Protein AF-A0A0C3PYE0-F1 (afdb_monomer_lite)

Radius of gyration: 31.48 Å; chains: 1; bounding box: 92×51×96 Å

Sequence (340 aa):
MTDLLPRFLRLSALVAVELGREERHEDEKLEEAANKLAMAKRKEGRSTSSSSSVGGGRARAISGAGDIGSSALSSNSYDSDDDSPDTNKRLAARPTKLWYKLLAGLLTRAVLQGYLVKGWKGTDPVEVLLGVGVGAVPPEDLANKDDEDVTMLDEEDEKEYEPDDMPELADAWHILFGFKSKDAPAPTASKPNGVPADDYEKLMEDRISEFFTVSPNVSELANHLDDLAHKYPSQPVDRSLLKFCEAVAKWRGKPELETYKDRSFDAPASPAAAGSSGLSTSATSNLSIHQLIHPQPPPKPLIEQYFVMPSKSEREATSLGGWGAASSSKSTAVGDRRDS

Organism: NCBI:txid1051891

Foldseek 3Di:
DVVCLLVVLLVLLVQQLVVLVVVVVVVVVVVVVVVVVVVVVVVVVPPPPPDDDDDDDDDDDDDDDDDDDPPDDDPPPPVVPCVPVVVSLLSTFEFDLLQLVLLQLVLLVVLLCCCQPVVDDDLVSLCVSLCQLLPSDQCVVVVPPPDPDDDPDDPPPDPPDDDPPRDHSNSSSCSHRVVVPPPPPPPPDPDPPCDSSVVSNVVSVVVSCLLVDDDPVDPDNNVSSVVSCVVSPCVVSVVSVVLLVVLVDVVVPDDVVVVVVVPPDPPPDDDDDDDDDDDDPPPPPPDDPVCVVPVDPDPDRSNCNGTHGDDPVSSVVVVVVPPPPPPPPVPPDDDDDDDD

Secondary structure (DSSP, 8-state):
-TTHHHHHHHHHHHHHHHHHHHHHHHHHHHHHHHHHHHHHHHHHTTS-------------------------S-----------HHHHHHHPPEEPHHHHHHHHHHHHHHHHHHHHTT---SSHHHHHHHTTTTTSS-THHHHTSSSSSS--S-TTS------TTPPPHHHHHHHHHGGG-TTS----S---S--HHHHHHHHHHHHHHHHH---TT--SHHHHHHHHHHHS-HHHHHHHHHHHHHHHHHHT-S-HHHHTGGG-------------------------HHHHHS-PPPPPPGGGGTEEPPPHHHHHHHHHHHHH----------------

Structure (mmCIF, N/CA/C/O backbone):
data_AF-A0A0C3PYE0-F1
#
_entry.id   AF-A0A0C3PYE0-F1
#
loop_
_atom_site.group_PDB
_atom_site.id
_atom_site.type_symbol
_atom_site.label_atom_id
_atom_site.label_alt_id
_atom_site.label_comp_id
_atom_site.label_asym_id
_atom_site.label_entity_id
_atom_site.label_seq_id
_atom_site.pdbx_PDB_ins_code
_atom_site.Cartn_x
_atom_site.Cartn_y
_atom_site.Cartn_z
_atom_site.occupancy
_atom_site.B_iso_or_equiv
_atom_site.auth_seq_id
_atom_site.auth_comp_id
_atom_site.auth_asym_id
_atom_site.auth_atom_id
_atom_site.pdbx_PDB_model_num
ATOM 1 N N . MET A 1 1 ? -13.129 -6.594 5.018 1.00 82.25 1 MET A N 1
ATOM 2 C CA . MET A 1 1 ? -11.833 -5.890 4.892 1.00 82.25 1 MET A CA 1
ATOM 3 C C . MET A 1 1 ? -10.677 -6.704 5.440 1.00 82.25 1 MET A C 1
ATOM 5 O O . MET A 1 1 ? -9.647 -6.723 4.787 1.00 82.25 1 MET A O 1
ATOM 9 N N . THR A 1 2 ? -10.823 -7.380 6.583 1.00 84.00 2 THR A N 1
ATOM 10 C CA . THR A 1 2 ? -9.750 -8.210 7.172 1.00 84.00 2 THR A CA 1
ATOM 11 C C . THR A 1 2 ? -9.216 -9.255 6.197 1.00 84.00 2 THR A C 1
ATOM 13 O O . THR A 1 2 ? -8.014 -9.358 6.013 1.00 84.00 2 THR A O 1
ATOM 16 N N . ASP A 1 3 ? -10.117 -9.913 5.473 1.00 87.31 3 ASP A N 1
ATOM 17 C CA . ASP A 1 3 ? -9.784 -11.047 4.599 1.00 87.31 3 ASP A CA 1
ATOM 18 C C . ASP A 1 3 ? -9.163 -10.569 3.266 1.00 87.31 3 ASP A C 1
ATOM 20 O O . ASP A 1 3 ? -8.497 -11.308 2.550 1.00 87.31 3 ASP A O 1
ATOM 24 N N . LEU A 1 4 ? -9.325 -9.277 2.955 1.00 92.19 4 LEU A N 1
ATOM 25 C CA . LEU A 1 4 ? -8.754 -8.625 1.776 1.00 92.19 4 LEU A CA 1
ATOM 26 C C . LEU A 1 4 ? -7.308 -8.162 2.007 1.00 92.19 4 LEU A C 1
ATOM 28 O O . LEU A 1 4 ? -6.555 -8.022 1.046 1.00 92.19 4 LEU A O 1
ATOM 32 N N . LEU A 1 5 ? -6.920 -7.887 3.257 1.00 94.69 5 LEU A N 1
ATOM 33 C CA . LEU A 1 5 ? -5.618 -7.296 3.575 1.00 94.69 5 LEU A CA 1
ATOM 34 C C . LEU A 1 5 ? -4.436 -8.172 3.132 1.00 94.69 5 LEU A C 1
ATOM 36 O O . LEU A 1 5 ? -3.565 -7.634 2.442 1.00 94.69 5 LEU A O 1
ATOM 40 N N . PRO A 1 6 ? -4.403 -9.490 3.429 1.00 92.75 6 PRO A N 1
ATOM 41 C CA . PRO A 1 6 ? -3.324 -10.351 2.953 1.00 92.75 6 PRO A CA 1
ATOM 42 C C . PRO A 1 6 ? -3.204 -10.327 1.427 1.00 92.75 6 PRO A C 1
ATOM 44 O O . PRO A 1 6 ? -2.117 -10.132 0.890 1.00 92.75 6 PRO A O 1
ATOM 47 N N . ARG A 1 7 ? -4.335 -10.413 0.713 1.00 92.94 7 ARG A N 1
ATOM 48 C CA . ARG A 1 7 ? -4.365 -10.386 -0.759 1.00 92.94 7 ARG A CA 1
ATOM 49 C C . ARG A 1 7 ? -3.888 -9.054 -1.322 1.00 92.94 7 ARG A C 1
ATOM 51 O O . ARG A 1 7 ? -3.141 -9.032 -2.294 1.00 92.94 7 ARG A O 1
ATOM 58 N N . PHE A 1 8 ? -4.288 -7.941 -0.708 1.00 96.31 8 PHE A N 1
ATOM 59 C CA . PHE A 1 8 ? -3.835 -6.609 -1.102 1.00 96.31 8 PHE A CA 1
ATOM 60 C C . PHE A 1 8 ? -2.313 -6.464 -0.967 1.00 96.31 8 PHE A C 1
ATOM 62 O O . PHE A 1 8 ? -1.675 -5.913 -1.868 1.00 96.31 8 PHE A O 1
ATOM 69 N N . LEU A 1 9 ? -1.729 -6.968 0.125 1.00 96.12 9 LEU A N 1
ATOM 70 C CA . LEU A 1 9 ? -0.281 -6.945 0.343 1.00 96.12 9 LEU A CA 1
ATOM 71 C C . LEU A 1 9 ? 0.451 -7.846 -0.656 1.00 96.12 9 LEU A C 1
ATOM 73 O O . LEU A 1 9 ? 1.356 -7.366 -1.334 1.00 96.12 9 LEU A O 1
ATOM 77 N N . ARG A 1 10 ? 0.017 -9.103 -0.820 1.00 94.69 10 ARG A N 1
ATOM 78 C CA . ARG A 1 10 ? 0.614 -10.050 -1.781 1.00 94.69 10 ARG A CA 1
ATOM 79 C C . ARG A 1 10 ? 0.556 -9.511 -3.214 1.00 94.69 10 ARG A C 1
ATOM 81 O O . ARG A 1 10 ? 1.576 -9.472 -3.897 1.00 94.69 10 ARG A O 1
ATOM 88 N N . LEU A 1 11 ? -0.594 -8.978 -3.639 1.00 95.75 11 LEU A N 1
ATOM 89 C CA . LEU A 1 11 ? -0.746 -8.335 -4.949 1.00 95.75 11 LEU A CA 1
ATOM 90 C C . LEU A 1 11 ? 0.161 -7.107 -5.100 1.00 95.75 11 LEU A C 1
ATOM 92 O O . LEU A 1 11 ? 0.788 -6.931 -6.139 1.00 95.75 11 LEU A O 1
ATOM 96 N N . SER A 1 12 ? 0.233 -6.248 -4.081 1.00 96.94 12 SER A N 1
ATOM 97 C CA . SER A 1 12 ? 1.086 -5.054 -4.120 1.00 96.94 12 SER A CA 1
ATOM 98 C C . SER A 1 12 ? 2.567 -5.414 -4.227 1.00 96.94 12 SER A C 1
ATOM 100 O O . SER A 1 12 ? 3.297 -4.754 -4.960 1.00 96.94 12 SER A O 1
ATOM 102 N N . ALA A 1 13 ? 3.004 -6.460 -3.524 1.00 95.69 13 ALA A N 1
ATOM 103 C CA . ALA A 1 13 ? 4.372 -6.954 -3.593 1.00 95.69 13 ALA A CA 1
ATOM 104 C C . ALA A 1 13 ? 4.694 -7.552 -4.966 1.00 95.69 13 ALA A C 1
ATOM 106 O O . ALA A 1 13 ? 5.730 -7.227 -5.537 1.00 95.69 13 ALA A O 1
ATOM 107 N N . LEU A 1 14 ? 3.781 -8.346 -5.532 1.00 94.56 14 LEU A N 1
ATOM 108 C CA . LEU A 1 14 ? 3.928 -8.867 -6.889 1.00 94.56 14 LEU A CA 1
ATOM 109 C C . LEU A 1 14 ? 4.070 -7.729 -7.909 1.00 94.56 14 LEU A C 1
ATOM 111 O O . LEU A 1 14 ? 4.978 -7.740 -8.731 1.00 94.56 14 LEU A O 1
ATOM 115 N N . VAL A 1 15 ? 3.211 -6.708 -7.826 1.00 95.31 15 VAL A N 1
ATOM 116 C CA . VAL A 1 15 ? 3.308 -5.516 -8.684 1.00 95.31 15 VAL A CA 1
ATOM 117 C C . VAL A 1 15 ? 4.658 -4.820 -8.508 1.00 95.31 15 VAL A C 1
ATOM 119 O O . VAL A 1 15 ? 5.273 -4.444 -9.498 1.00 95.31 15 VAL A O 1
ATOM 122 N N . ALA A 1 16 ? 5.138 -4.666 -7.274 1.00 95.19 16 ALA A N 1
ATOM 123 C CA . ALA A 1 16 ? 6.433 -4.054 -7.003 1.00 95.19 16 ALA A CA 1
ATOM 124 C C . ALA A 1 16 ? 7.598 -4.825 -7.646 1.00 95.19 16 ALA A C 1
ATOM 126 O O . ALA A 1 16 ? 8.467 -4.207 -8.262 1.00 95.19 16 ALA A O 1
ATOM 127 N N . VAL A 1 17 ? 7.614 -6.156 -7.529 1.00 93.25 17 VAL A N 1
ATOM 128 C CA . VAL A 1 17 ? 8.649 -7.015 -8.129 1.00 93.25 17 VAL A CA 1
ATOM 129 C C . VAL A 1 17 ? 8.621 -6.914 -9.650 1.00 93.25 17 VAL A C 1
ATOM 131 O O . VAL A 1 17 ? 9.645 -6.623 -10.262 1.00 93.25 17 VAL A O 1
ATOM 134 N N . GLU A 1 18 ? 7.450 -7.082 -10.257 1.00 92.81 18 GLU A N 1
ATOM 135 C CA . GLU A 1 18 ? 7.285 -7.045 -11.712 1.00 92.81 18 GLU A CA 1
ATOM 136 C C . GLU A 1 18 ? 7.662 -5.689 -12.318 1.00 92.81 18 GLU A C 1
ATOM 138 O O . GLU A 1 18 ? 8.353 -5.629 -13.331 1.00 92.81 18 GLU A O 1
ATOM 143 N N . LEU A 1 19 ? 7.285 -4.592 -11.658 1.00 92.44 19 LEU A N 1
ATOM 144 C CA . LEU A 1 19 ? 7.717 -3.248 -12.039 1.00 92.44 19 LEU A CA 1
ATOM 145 C C . LEU A 1 19 ? 9.252 -3.128 -12.034 1.00 92.44 19 LEU A C 1
ATOM 147 O O . LEU A 1 19 ? 9.841 -2.584 -12.968 1.00 92.44 19 LEU A O 1
ATOM 151 N N . GLY A 1 20 ? 9.909 -3.693 -11.019 1.00 90.75 20 GLY A N 1
ATOM 152 C CA . GLY A 1 20 ? 11.369 -3.758 -10.954 1.00 90.75 20 GLY A CA 1
ATOM 153 C C . GLY A 1 20 ? 12.002 -4.567 -12.094 1.00 90.75 20 GLY A C 1
ATOM 154 O O . GLY A 1 20 ? 13.051 -4.184 -12.620 1.00 90.75 20 GLY A O 1
ATOM 155 N N . ARG A 1 21 ? 11.363 -5.671 -12.509 1.00 89.75 21 ARG A N 1
ATOM 156 C CA . ARG A 1 21 ? 11.811 -6.499 -13.645 1.00 89.75 21 ARG A CA 1
ATOM 157 C C . ARG A 1 21 ? 11.646 -5.774 -14.981 1.00 89.75 21 ARG A C 1
ATOM 159 O O . ARG A 1 21 ? 12.561 -5.814 -15.802 1.00 89.75 21 ARG A O 1
ATOM 166 N N . GLU A 1 22 ? 10.517 -5.093 -15.189 1.00 87.94 22 GLU A N 1
ATOM 167 C CA . GLU A 1 22 ? 10.223 -4.337 -16.416 1.00 87.94 22 GLU A CA 1
ATOM 168 C C . GLU A 1 22 ? 11.296 -3.270 -16.678 1.00 87.94 22 GLU A C 1
ATOM 170 O O . GLU A 1 22 ? 11.860 -3.209 -17.772 1.00 87.94 22 GLU A O 1
ATOM 175 N N . GLU A 1 23 ? 11.674 -2.507 -15.649 1.00 86.25 23 GLU A N 1
ATOM 176 C CA . GLU A 1 23 ? 12.708 -1.474 -15.770 1.00 86.25 23 GLU A CA 1
ATOM 177 C C . GLU A 1 23 ? 14.087 -2.060 -16.127 1.00 86.25 23 GLU A C 1
ATOM 179 O O . GLU A 1 23 ? 14.834 -1.487 -16.924 1.00 86.25 23 GLU A O 1
ATOM 184 N N . ARG A 1 24 ? 14.431 -3.236 -15.583 1.00 84.44 24 ARG A N 1
ATOM 185 C CA . ARG A 1 24 ? 15.694 -3.914 -15.904 1.00 84.44 24 ARG A CA 1
ATOM 186 C C . ARG A 1 24 ? 15.762 -4.298 -17.383 1.00 84.44 24 ARG A C 1
ATOM 188 O O . ARG A 1 24 ? 16.791 -4.076 -18.021 1.00 84.44 24 ARG A O 1
ATOM 195 N N . HIS A 1 25 ? 14.677 -4.835 -17.935 1.00 84.75 25 HIS A N 1
ATOM 196 C CA . HIS A 1 25 ? 14.626 -5.192 -19.351 1.00 84.75 25 HIS A CA 1
ATOM 197 C C . HIS A 1 25 ? 14.750 -3.969 -20.270 1.00 84.75 25 HIS A C 1
ATOM 199 O O . HIS A 1 25 ? 15.373 -4.055 -21.333 1.00 84.75 25 HIS A O 1
ATOM 205 N N . GLU A 1 26 ? 14.199 -2.817 -19.872 1.00 82.75 26 GLU A N 1
ATOM 206 C CA . GLU A 1 26 ? 14.388 -1.568 -20.614 1.00 82.75 26 GLU A CA 1
ATOM 207 C C . GLU A 1 26 ? 15.852 -1.111 -20.606 1.00 82.75 26 GLU A C 1
ATOM 209 O O . GLU A 1 26 ? 16.392 -0.762 -21.662 1.00 82.75 26 GLU A O 1
ATOM 214 N N . ASP A 1 27 ? 16.522 -1.175 -19.455 1.00 83.06 27 ASP A N 1
ATOM 215 C CA . ASP A 1 27 ? 17.935 -0.810 -19.332 1.00 83.06 27 ASP A CA 1
ATOM 216 C C . ASP A 1 27 ? 18.859 -1.730 -20.136 1.00 83.06 27 ASP A C 1
ATOM 218 O O . ASP A 1 27 ? 19.735 -1.240 -20.854 1.00 83.06 27 ASP A O 1
ATOM 222 N N . GLU A 1 28 ? 18.643 -3.046 -20.082 1.00 87.50 28 GLU A N 1
ATOM 223 C CA . GLU A 1 28 ? 19.413 -4.027 -20.859 1.00 87.50 28 GLU A CA 1
ATOM 224 C C . GLU A 1 28 ? 19.264 -3.780 -22.365 1.00 87.50 28 GLU A C 1
ATOM 226 O O . GLU A 1 28 ? 20.243 -3.801 -23.115 1.00 87.50 28 GLU A O 1
ATOM 231 N N . LYS A 1 29 ? 18.051 -3.450 -22.819 1.00 87.94 29 LYS A N 1
ATOM 232 C CA . LYS A 1 29 ? 17.782 -3.102 -24.219 1.00 87.94 29 LYS A CA 1
ATOM 233 C C . LYS A 1 29 ? 18.471 -1.801 -24.635 1.00 87.94 29 LYS A C 1
ATOM 235 O O . LYS A 1 29 ? 18.978 -1.704 -25.758 1.00 87.94 29 LYS A O 1
ATOM 240 N N . LEU A 1 30 ? 18.492 -0.792 -23.761 1.00 88.94 30 LEU A N 1
ATOM 241 C CA . LEU A 1 30 ? 19.199 0.469 -24.007 1.00 88.94 30 LEU A CA 1
ATOM 242 C C . LEU A 1 30 ? 20.716 0.261 -24.062 1.00 88.94 30 LEU A C 1
ATOM 244 O O . LEU A 1 30 ? 21.378 0.818 -24.942 1.00 88.94 30 LEU A O 1
ATOM 248 N N . GLU A 1 31 ? 21.264 -0.565 -23.173 1.00 91.00 31 GLU A N 1
ATOM 249 C CA . GLU A 1 31 ? 22.680 -0.922 -23.167 1.00 91.00 31 GLU A CA 1
ATOM 250 C C . GLU A 1 31 ? 23.063 -1.727 -24.415 1.00 91.00 31 GLU A C 1
ATOM 252 O O . GLU A 1 31 ? 24.050 -1.407 -25.084 1.00 91.00 31 GLU A O 1
ATOM 257 N N . GLU A 1 32 ? 22.251 -2.710 -24.809 1.00 94.00 32 GLU A N 1
ATOM 258 C CA . GLU A 1 32 ? 22.454 -3.471 -26.040 1.00 94.00 32 GLU A CA 1
ATOM 259 C C . GLU A 1 32 ? 22.436 -2.548 -27.273 1.00 94.00 32 GLU A C 1
ATOM 261 O O . GLU A 1 32 ? 23.295 -2.652 -28.156 1.00 94.00 32 GLU A O 1
ATOM 266 N N . ALA A 1 33 ? 21.501 -1.593 -27.329 1.00 94.12 33 ALA A N 1
ATOM 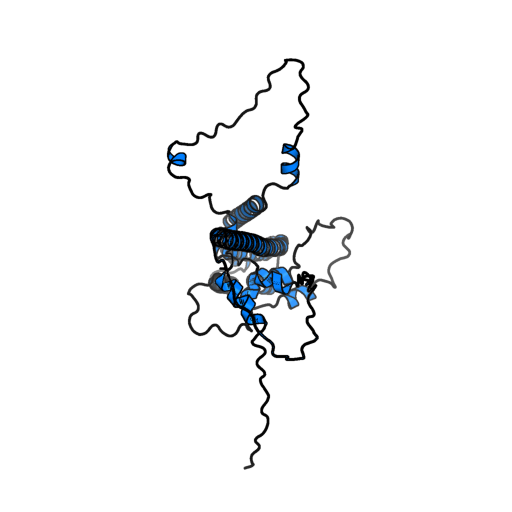267 C CA . ALA A 1 33 ? 21.430 -0.602 -28.398 1.00 94.12 33 ALA A CA 1
ATOM 268 C C . ALA A 1 33 ? 22.664 0.321 -28.421 1.00 94.12 33 ALA A C 1
ATOM 270 O O . ALA A 1 33 ? 23.221 0.585 -29.494 1.00 94.12 33 ALA A O 1
ATOM 271 N N . ALA A 1 34 ? 23.133 0.773 -27.255 1.00 94.38 34 ALA A N 1
ATOM 272 C CA . ALA A 1 34 ? 24.341 1.585 -27.128 1.00 94.38 34 ALA A CA 1
ATOM 273 C C . ALA A 1 34 ? 25.597 0.814 -27.572 1.00 94.38 34 ALA A C 1
ATOM 275 O O . ALA A 1 34 ? 26.412 1.341 -28.337 1.00 94.38 34 ALA A O 1
ATOM 276 N N . ASN A 1 35 ? 25.717 -0.457 -27.179 1.00 94.06 35 ASN A N 1
ATOM 277 C CA . ASN A 1 35 ? 26.805 -1.348 -27.580 1.00 94.06 35 ASN A CA 1
ATOM 278 C C . ASN A 1 35 ? 26.793 -1.614 -29.094 1.00 94.06 35 ASN A C 1
ATOM 280 O O . ASN A 1 35 ? 27.837 -1.519 -29.749 1.00 94.06 35 ASN A O 1
ATOM 284 N N . LYS A 1 36 ? 25.615 -1.852 -29.688 1.00 95.44 36 LYS A N 1
ATOM 285 C CA . LYS A 1 36 ? 25.450 -1.973 -31.149 1.00 95.44 36 LYS A CA 1
ATOM 286 C C . LYS A 1 36 ? 25.892 -0.700 -31.876 1.00 95.44 36 LYS A C 1
ATOM 288 O O . LYS A 1 36 ? 26.628 -0.784 -32.862 1.00 95.44 36 LYS A O 1
ATOM 293 N N . LEU A 1 37 ? 25.518 0.478 -31.371 1.00 95.81 37 LEU A N 1
ATOM 294 C CA . LEU A 1 37 ? 25.922 1.763 -31.948 1.00 95.81 37 LEU A CA 1
ATOM 295 C C . LEU A 1 37 ? 27.439 1.999 -31.840 1.00 95.81 37 LEU A C 1
ATOM 297 O O . LEU A 1 37 ? 28.066 2.469 -32.794 1.00 95.81 37 LEU A O 1
ATOM 301 N N . ALA A 1 38 ? 28.052 1.644 -30.708 1.00 95.00 38 ALA A N 1
ATOM 302 C CA . ALA A 1 38 ? 29.497 1.744 -30.510 1.00 95.00 38 ALA A CA 1
ATOM 303 C C . ALA A 1 38 ? 30.277 0.817 -31.462 1.00 95.00 38 ALA A C 1
ATOM 305 O O . ALA A 1 38 ? 31.290 1.226 -32.041 1.00 95.00 38 ALA A O 1
ATOM 306 N N . MET A 1 39 ? 29.782 -0.404 -31.685 1.00 94.94 39 MET A N 1
ATOM 307 C CA . MET A 1 39 ? 30.360 -1.347 -32.648 1.00 94.94 39 MET A CA 1
ATOM 308 C C . MET A 1 39 ? 30.218 -0.863 -34.097 1.00 94.94 39 MET A C 1
ATOM 310 O O . MET A 1 39 ? 31.173 -0.971 -34.871 1.00 94.94 39 MET A O 1
ATOM 314 N N . ALA A 1 40 ? 29.076 -0.270 -34.461 1.00 94.31 40 ALA A N 1
ATOM 315 C CA . ALA A 1 40 ? 28.867 0.303 -35.791 1.00 94.31 40 ALA A CA 1
ATOM 316 C C . ALA A 1 40 ? 29.875 1.429 -36.091 1.00 94.31 40 ALA A C 1
ATOM 318 O O . ALA A 1 40 ? 30.544 1.394 -37.126 1.00 94.31 40 ALA A O 1
ATOM 319 N N . LYS A 1 41 ? 30.088 2.354 -35.141 1.00 92.81 41 LYS A N 1
ATOM 320 C CA . LYS A 1 41 ? 31.075 3.443 -35.281 1.00 92.81 41 LYS A CA 1
ATOM 321 C C . LYS A 1 41 ? 32.511 2.937 -35.458 1.00 92.81 41 LYS A C 1
ATOM 323 O O . LYS A 1 41 ? 33.283 3.524 -36.215 1.00 92.81 41 LYS A O 1
ATOM 328 N N . ARG A 1 42 ? 32.888 1.830 -34.805 1.00 91.25 42 ARG A N 1
ATOM 329 C CA . ARG A 1 42 ? 34.223 1.217 -34.977 1.00 91.25 42 ARG A CA 1
ATOM 330 C C . ARG A 1 42 ? 34.426 0.605 -36.365 1.00 91.25 42 ARG A C 1
ATOM 332 O O . ARG A 1 42 ? 35.551 0.606 -36.862 1.00 91.25 42 ARG A O 1
ATOM 339 N N . LYS A 1 43 ? 33.366 0.086 -36.992 1.00 87.31 43 LYS A N 1
ATOM 340 C CA . LYS A 1 43 ? 33.437 -0.526 -38.329 1.00 87.31 43 LYS A CA 1
ATOM 341 C C . LYS A 1 43 ? 33.595 0.522 -39.437 1.00 87.31 43 LYS A C 1
ATOM 343 O O . LYS A 1 43 ? 34.279 0.266 -40.425 1.00 87.31 43 LYS A O 1
ATOM 348 N N . GLU A 1 44 ? 33.028 1.710 -39.249 1.00 80.44 44 GLU A N 1
ATOM 349 C CA . GLU A 1 44 ? 33.085 2.802 -40.228 1.00 80.44 44 GLU A CA 1
ATOM 350 C C . GLU A 1 44 ? 34.476 3.466 -40.296 1.00 80.44 44 GLU A C 1
ATOM 352 O O . GLU A 1 44 ? 34.963 3.786 -41.377 1.00 80.44 44 GLU A O 1
ATOM 357 N N . GLY A 1 45 ? 35.197 3.544 -39.170 1.00 71.94 45 GLY A N 1
ATOM 358 C CA . GLY A 1 45 ? 36.543 4.136 -39.102 1.00 71.94 45 GLY A CA 1
ATOM 359 C C . GLY A 1 45 ? 37.700 3.294 -39.669 1.00 71.94 45 GLY A C 1
ATOM 360 O O . GLY A 1 45 ? 38.840 3.751 -39.641 1.00 71.94 45 GLY A O 1
ATOM 361 N N . ARG A 1 46 ? 37.459 2.069 -40.164 1.00 65.94 46 ARG A N 1
ATOM 362 C CA . ARG A 1 46 ? 38.523 1.130 -40.596 1.00 65.94 46 ARG A CA 1
ATOM 363 C C . ARG A 1 46 ? 38.563 0.857 -42.109 1.00 65.94 46 ARG A C 1
ATOM 365 O O . ARG A 1 46 ? 39.302 -0.020 -42.546 1.00 65.94 46 ARG A O 1
ATOM 372 N N . SER A 1 47 ? 37.820 1.618 -42.916 1.00 63.12 47 SER A N 1
ATOM 373 C CA . SER A 1 47 ? 37.620 1.310 -44.346 1.00 63.12 47 SER A CA 1
ATOM 374 C C . SER A 1 47 ? 38.370 2.203 -45.353 1.00 63.12 47 SER A C 1
ATOM 376 O O . SER A 1 47 ? 38.107 2.091 -46.545 1.00 63.12 47 SER A O 1
ATOM 378 N N . THR A 1 48 ? 39.323 3.060 -44.952 1.00 59.47 48 THR A N 1
ATOM 379 C CA . THR A 1 48 ? 39.990 3.994 -45.899 1.00 59.47 48 THR A CA 1
ATOM 380 C C . THR A 1 48 ? 41.512 4.130 -45.745 1.00 59.47 48 THR A C 1
ATOM 382 O O . THR A 1 48 ? 42.050 5.233 -45.805 1.00 59.47 48 THR A O 1
ATOM 385 N N . SER A 1 49 ? 42.243 3.022 -45.599 1.00 63.16 49 SER A N 1
ATOM 386 C CA . SER A 1 49 ? 43.707 3.017 -45.786 1.00 63.16 49 SER A CA 1
ATOM 387 C C . SER A 1 49 ? 44.193 1.826 -46.616 1.00 63.16 49 SER A C 1
ATOM 389 O O . SER A 1 49 ? 45.093 1.084 -46.237 1.00 63.16 49 SER A O 1
ATOM 391 N N . SER A 1 50 ? 43.619 1.668 -47.809 1.00 63.44 50 SER A N 1
ATOM 392 C CA . SER A 1 50 ? 44.243 0.919 -48.901 1.00 63.44 50 SER A CA 1
ATOM 393 C C . SER A 1 50 ? 44.762 1.889 -49.966 1.00 63.44 50 SER A C 1
ATOM 395 O O . SER A 1 50 ? 44.120 2.093 -50.994 1.00 63.44 50 SER A O 1
ATOM 397 N N . SER A 1 51 ? 45.939 2.478 -49.736 1.00 57.62 51 SER A N 1
ATOM 398 C CA . SER A 1 51 ? 46.787 2.976 -50.826 1.00 57.62 51 SER A CA 1
ATOM 399 C C . SER A 1 51 ? 48.270 3.003 -50.431 1.00 57.62 51 SER A C 1
ATOM 401 O O . SER A 1 51 ? 48.697 3.809 -49.609 1.00 57.62 51 SER A O 1
ATOM 403 N N . SER A 1 52 ? 49.014 2.107 -51.087 1.00 56.78 52 SER A N 1
ATOM 404 C CA . SER A 1 52 ? 50.443 2.144 -51.440 1.00 56.78 52 SER A CA 1
ATOM 405 C C . SER A 1 52 ? 51.509 2.218 -50.339 1.00 56.78 52 SER A C 1
ATOM 407 O O . SER A 1 52 ? 51.872 3.291 -49.868 1.00 56.78 52 SER A O 1
ATOM 409 N N . SER A 1 53 ? 52.169 1.083 -50.100 1.00 49.97 53 SER A N 1
ATOM 410 C CA . SER A 1 53 ? 53.594 1.063 -49.760 1.00 49.97 53 SER A CA 1
ATOM 411 C C . SER A 1 53 ? 54.255 -0.130 -50.447 1.00 49.97 53 SER A C 1
ATOM 413 O O . SER A 1 53 ? 54.084 -1.289 -50.070 1.00 49.97 53 SER A O 1
ATOM 415 N N . VAL A 1 54 ? 54.938 0.190 -51.542 1.00 57.12 54 VAL A N 1
ATOM 416 C CA . VAL A 1 54 ? 55.838 -0.683 -52.284 1.00 57.12 54 VAL A CA 1
ATOM 417 C C . VAL A 1 54 ? 57.183 -0.685 -51.560 1.00 57.12 54 VAL A C 1
ATOM 419 O O . VAL A 1 54 ? 57.762 0.374 -51.354 1.00 57.12 54 VAL A O 1
ATOM 422 N N . GLY A 1 55 ? 57.718 -1.878 -51.299 1.00 50.94 55 GLY A N 1
ATOM 423 C CA . GLY A 1 55 ? 59.159 -2.114 -51.402 1.00 50.94 55 GLY A CA 1
ATOM 424 C C . GLY A 1 55 ? 59.980 -2.145 -50.110 1.00 50.94 55 GLY A C 1
ATOM 425 O O . GLY A 1 55 ? 60.347 -1.116 -49.563 1.00 50.94 55 GLY A O 1
ATOM 426 N N . GLY A 1 56 ? 60.443 -3.356 -49.782 1.00 48.44 56 GLY A N 1
ATOM 427 C CA . GLY A 1 56 ? 61.869 -3.608 -49.546 1.00 48.44 56 GLY A CA 1
ATOM 428 C C . GLY A 1 56 ? 62.378 -3.543 -48.105 1.00 48.44 56 GLY A C 1
ATOM 429 O O . GLY A 1 56 ? 62.409 -2.491 -47.485 1.00 48.44 56 GLY A O 1
ATOM 430 N N . GLY A 1 57 ? 62.926 -4.662 -47.621 1.00 39.09 57 GLY A N 1
ATOM 431 C CA . GLY A 1 57 ? 63.827 -4.648 -46.464 1.00 39.09 57 GLY A CA 1
ATOM 432 C C . GLY A 1 57 ? 63.936 -5.985 -45.747 1.00 39.09 57 GLY A C 1
ATOM 433 O O . GLY A 1 57 ? 63.045 -6.375 -45.010 1.00 39.09 57 GLY A O 1
ATOM 434 N N . ARG A 1 58 ? 65.037 -6.695 -45.994 1.00 45.84 58 ARG A N 1
ATOM 435 C CA . ARG A 1 58 ? 65.402 -8.000 -45.418 1.00 45.84 58 ARG A CA 1
ATOM 436 C C . ARG A 1 58 ? 65.947 -7.860 -43.987 1.00 45.84 58 ARG A C 1
ATOM 438 O O . ARG A 1 58 ? 66.444 -6.799 -43.631 1.00 45.84 58 ARG A O 1
ATOM 445 N N . ALA A 1 59 ? 66.046 -9.028 -43.334 1.00 43.72 59 ALA A N 1
ATOM 446 C CA . ALA A 1 59 ? 66.928 -9.401 -42.212 1.00 43.72 59 ALA A CA 1
ATOM 447 C C . ALA A 1 59 ? 66.431 -9.024 -40.798 1.00 43.72 59 ALA A C 1
ATOM 449 O O . ALA A 1 59 ? 65.906 -7.944 -40.602 1.00 43.72 59 ALA A O 1
ATOM 450 N N . ARG A 1 60 ? 66.606 -9.816 -39.732 1.00 41.59 60 ARG A N 1
ATOM 451 C CA . ARG A 1 60 ? 67.049 -11.206 -39.486 1.00 41.59 60 ARG A CA 1
ATOM 452 C C . ARG A 1 60 ? 66.863 -11.440 -37.969 1.00 41.59 60 ARG A C 1
ATOM 454 O O . ARG A 1 60 ? 67.089 -10.513 -37.209 1.00 41.59 60 ARG A O 1
ATOM 461 N N . ALA A 1 61 ? 66.465 -12.663 -37.604 1.00 47.88 61 ALA A N 1
ATOM 462 C CA . ALA A 1 61 ? 66.614 -13.402 -36.334 1.00 47.88 61 ALA A CA 1
ATOM 463 C C . ALA A 1 61 ? 66.816 -12.654 -34.995 1.00 47.88 61 ALA A C 1
ATOM 465 O O . ALA A 1 61 ? 67.768 -11.902 -34.864 1.00 47.88 61 ALA A O 1
ATOM 466 N N . ILE A 1 62 ? 66.068 -13.065 -33.960 1.00 45.69 62 ILE A N 1
ATOM 467 C CA . ILE A 1 62 ? 66.606 -13.632 -32.705 1.00 45.69 62 ILE A CA 1
ATOM 468 C C . ILE A 1 62 ? 65.508 -14.478 -32.044 1.00 45.69 62 ILE A C 1
ATOM 470 O O . ILE A 1 62 ? 64.350 -14.085 -31.939 1.00 45.69 62 ILE A O 1
ATOM 474 N N . SER A 1 63 ? 65.923 -15.677 -31.663 1.00 50.97 63 SER A N 1
ATOM 475 C CA . SER A 1 63 ? 65.212 -16.728 -30.951 1.00 50.97 63 SER A CA 1
ATOM 476 C C . SER A 1 63 ? 64.842 -16.314 -29.522 1.00 50.97 63 SER A C 1
ATOM 478 O O . SER A 1 63 ? 65.664 -15.732 -28.821 1.00 50.97 63 SER A O 1
ATOM 480 N N . GLY A 1 64 ? 63.660 -16.714 -29.058 1.00 40.81 64 GLY A N 1
ATOM 481 C CA . GLY A 1 64 ? 63.262 -16.642 -27.653 1.00 40.81 64 GLY A CA 1
ATOM 482 C C . GLY A 1 64 ? 62.132 -17.629 -27.401 1.00 40.81 64 GLY A C 1
ATOM 483 O O . GLY A 1 64 ? 60.998 -17.389 -27.796 1.00 40.81 64 GLY A O 1
ATOM 484 N N . ALA A 1 65 ? 62.491 -18.785 -26.850 1.00 51.53 65 ALA A N 1
ATOM 485 C CA . ALA A 1 65 ? 61.599 -19.887 -26.539 1.00 51.53 65 ALA A CA 1
ATOM 486 C C . ALA A 1 65 ? 60.767 -19.605 -25.282 1.00 51.53 65 ALA A C 1
ATOM 488 O O . ALA A 1 65 ? 61.269 -19.006 -24.333 1.00 51.53 65 ALA A O 1
ATOM 489 N N . GLY A 1 66 ? 59.552 -20.152 -25.271 1.00 48.19 66 GLY A N 1
ATOM 490 C CA . GLY A 1 66 ? 58.734 -20.332 -24.076 1.00 48.19 66 GLY A CA 1
ATOM 491 C C . GLY A 1 66 ? 57.546 -19.386 -24.007 1.00 48.19 66 GLY A C 1
ATOM 492 O O . GLY A 1 66 ? 57.681 -18.297 -23.472 1.00 48.19 66 GLY A O 1
ATOM 493 N N . ASP A 1 67 ? 56.391 -19.835 -24.499 1.00 42.84 67 ASP A N 1
ATOM 494 C CA . ASP A 1 67 ? 55.198 -19.886 -23.649 1.00 42.84 67 ASP A CA 1
ATOM 495 C C . ASP A 1 67 ? 54.152 -20.812 -24.290 1.00 42.84 67 ASP A C 1
ATOM 497 O O . ASP A 1 67 ? 53.665 -20.570 -25.395 1.00 42.84 67 ASP A O 1
ATOM 501 N N . ILE A 1 68 ? 53.881 -21.938 -23.635 1.00 53.59 68 ILE A N 1
ATOM 502 C CA . ILE A 1 68 ? 52.904 -22.944 -24.053 1.00 53.59 68 ILE A CA 1
ATOM 503 C C . ILE A 1 68 ? 51.774 -22.842 -23.040 1.00 53.59 68 ILE A C 1
ATOM 505 O O . ILE A 1 68 ? 51.935 -23.277 -21.904 1.00 53.59 68 ILE A O 1
ATOM 509 N N . GLY A 1 69 ? 50.637 -22.281 -23.446 1.00 49.41 69 GLY A N 1
ATOM 510 C CA . GLY A 1 69 ? 49.468 -22.247 -22.568 1.00 49.41 69 GLY A CA 1
ATOM 511 C C . GLY A 1 69 ? 48.350 -21.299 -22.975 1.00 49.41 69 GLY A C 1
ATOM 512 O O . GLY A 1 69 ? 47.685 -20.748 -22.107 1.00 49.41 69 GLY A O 1
ATOM 513 N N . SER A 1 70 ? 48.121 -21.068 -24.269 1.00 47.88 70 SER A N 1
ATOM 514 C CA . SER A 1 70 ? 46.955 -20.300 -24.720 1.00 47.88 70 SER A CA 1
ATOM 515 C C . SER A 1 70 ? 45.707 -21.184 -24.722 1.00 47.88 70 SER A C 1
ATOM 517 O O . SER A 1 70 ? 45.273 -21.674 -25.763 1.00 47.88 70 SER A O 1
ATOM 519 N N . SER A 1 71 ? 45.133 -21.374 -23.535 1.00 44.72 71 SER A N 1
ATOM 520 C CA . SER A 1 71 ? 43.780 -21.893 -23.328 1.00 44.72 71 SER A CA 1
ATOM 521 C C . SER A 1 71 ? 42.769 -20.834 -23.763 1.00 44.72 71 SER A C 1
ATOM 523 O O . SER A 1 71 ? 42.188 -20.113 -22.957 1.00 44.72 71 SER A O 1
ATOM 525 N N . ALA A 1 72 ? 42.611 -20.698 -25.074 1.00 55.72 72 ALA A N 1
ATOM 526 C CA . ALA A 1 72 ? 41.436 -20.081 -25.642 1.00 55.72 72 ALA A CA 1
ATOM 527 C C . ALA A 1 72 ? 40.308 -21.118 -25.670 1.00 55.72 72 ALA A C 1
ATOM 529 O O . ALA A 1 72 ? 40.538 -22.282 -25.997 1.00 55.72 72 ALA A O 1
ATOM 530 N N . LEU A 1 73 ? 39.098 -20.600 -25.464 1.00 53.50 73 LEU A N 1
ATOM 531 C CA . LEU A 1 73 ? 37.792 -21.132 -25.849 1.00 53.50 73 LEU A CA 1
ATOM 532 C C . LEU A 1 73 ? 36.932 -21.710 -24.715 1.00 53.50 73 LEU A C 1
ATOM 534 O O . LEU A 1 73 ? 37.257 -22.695 -24.061 1.00 53.50 73 LEU A O 1
ATOM 538 N N . SER A 1 74 ? 35.763 -21.070 -24.620 1.00 46.28 74 SER A N 1
ATOM 539 C CA . SER A 1 74 ? 34.517 -21.548 -24.024 1.00 46.28 74 SER A CA 1
ATOM 540 C C . SER A 1 74 ? 34.360 -21.370 -22.517 1.00 46.28 74 SER A C 1
ATOM 542 O O . SER A 1 74 ? 33.982 -22.294 -21.806 1.00 46.28 74 SER A O 1
ATOM 544 N N . SER A 1 75 ? 34.485 -20.119 -22.061 1.00 45.03 75 SER A N 1
ATOM 545 C CA . SER A 1 75 ? 33.625 -19.638 -20.972 1.00 45.03 75 SER A CA 1
ATOM 546 C C . SER A 1 75 ? 32.200 -19.479 -21.517 1.00 45.03 75 SER A C 1
ATOM 548 O O . SER A 1 75 ? 31.726 -18.371 -21.760 1.00 45.03 75 SER A O 1
ATOM 550 N N . ASN A 1 76 ? 31.530 -20.608 -21.773 1.00 41.91 76 ASN A N 1
ATOM 551 C CA . ASN A 1 76 ? 30.076 -20.657 -21.697 1.00 41.91 76 ASN A CA 1
ATOM 552 C C . ASN A 1 76 ? 29.772 -20.558 -20.202 1.00 41.91 76 ASN A C 1
ATOM 554 O O . ASN A 1 76 ? 29.587 -21.563 -19.517 1.00 41.91 76 ASN A O 1
ATOM 558 N N . SER A 1 77 ? 29.816 -19.327 -19.692 1.00 40.56 77 SER A N 1
ATOM 559 C CA . SER A 1 77 ? 29.058 -18.961 -18.511 1.00 40.56 77 SER A CA 1
ATOM 560 C C . SER A 1 77 ? 27.613 -19.208 -18.906 1.00 40.56 77 SER A C 1
ATOM 562 O O . SER A 1 77 ? 26.974 -18.354 -19.514 1.00 40.56 77 SER A O 1
ATOM 564 N N . TYR A 1 78 ? 27.134 -20.427 -18.663 1.00 43.19 78 TYR A N 1
ATOM 565 C CA . TYR A 1 78 ? 25.741 -20.606 -18.320 1.00 43.19 78 TYR A CA 1
ATOM 566 C C . TYR A 1 78 ? 25.593 -19.747 -17.075 1.00 43.19 78 TYR A C 1
ATOM 568 O O . TYR A 1 78 ? 25.962 -20.176 -15.981 1.00 43.19 78 TYR A O 1
ATOM 576 N N . ASP A 1 79 ? 25.244 -18.481 -17.322 1.00 44.19 79 ASP A N 1
ATOM 577 C CA . ASP A 1 79 ? 24.615 -17.584 -16.375 1.00 44.19 79 ASP A CA 1
ATOM 578 C C . ASP A 1 79 ? 23.499 -18.444 -15.812 1.00 44.19 79 ASP A C 1
ATOM 580 O O . ASP A 1 79 ? 22.496 -18.729 -16.464 1.00 44.19 79 ASP A O 1
ATOM 584 N N . SER A 1 80 ? 23.828 -19.106 -14.710 1.00 48.78 80 SER A N 1
ATOM 585 C CA . SER A 1 80 ? 22.843 -19.827 -13.952 1.00 48.78 80 SER A CA 1
ATOM 586 C C . SER A 1 80 ? 22.021 -18.671 -13.461 1.00 48.78 80 SER A C 1
ATOM 588 O O . SER A 1 80 ? 22.572 -17.837 -12.742 1.00 48.78 80 SER A O 1
ATOM 590 N N . ASP A 1 81 ? 20.806 -18.554 -13.991 1.00 51.00 81 ASP A N 1
ATOM 591 C CA . ASP A 1 81 ? 19.764 -17.690 -13.473 1.00 51.00 81 ASP A CA 1
ATOM 592 C C . ASP A 1 81 ? 19.648 -18.022 -11.984 1.00 51.00 81 ASP A C 1
ATOM 594 O O . ASP A 1 81 ? 18.854 -18.858 -11.557 1.00 51.00 81 ASP A O 1
ATOM 598 N N . ASP A 1 82 ? 20.541 -17.435 -11.190 1.00 51.41 82 ASP A N 1
ATOM 599 C CA . ASP A 1 82 ? 20.496 -17.389 -9.749 1.00 51.41 82 ASP A CA 1
ATOM 600 C C . ASP A 1 82 ? 19.396 -16.375 -9.474 1.00 51.41 82 ASP A C 1
ATOM 602 O O . ASP A 1 82 ? 19.621 -15.235 -9.063 1.00 51.41 82 ASP A O 1
ATOM 606 N N . ASP A 1 83 ? 18.172 -16.803 -9.790 1.00 61.41 83 ASP A N 1
ATOM 607 C CA . ASP A 1 83 ? 16.909 -16.182 -9.424 1.00 61.41 83 ASP A CA 1
ATOM 608 C C . ASP A 1 83 ? 16.710 -16.414 -7.922 1.00 61.41 83 ASP A C 1
ATOM 610 O O . ASP A 1 83 ? 15.703 -16.933 -7.441 1.00 61.41 83 ASP A O 1
ATOM 614 N N . SER A 1 84 ? 17.765 -16.110 -7.163 1.00 70.44 84 SER A N 1
ATOM 615 C CA . SER A 1 84 ? 17.748 -16.131 -5.725 1.00 70.44 84 SER A CA 1
ATOM 616 C C . SER A 1 84 ? 16.688 -15.117 -5.308 1.00 70.44 84 SER A C 1
ATOM 618 O O . SER A 1 84 ? 16.741 -13.965 -5.748 1.00 70.44 84 SER A O 1
ATOM 620 N N . PRO A 1 85 ? 15.724 -15.493 -4.455 1.00 69.12 85 PRO A N 1
ATOM 621 C CA . PRO A 1 85 ? 14.631 -14.610 -4.045 1.00 69.12 85 PRO A CA 1
ATOM 622 C C . PRO A 1 85 ? 15.127 -13.269 -3.471 1.00 69.12 85 PRO A C 1
ATOM 624 O O . PRO A 1 85 ? 14.411 -12.265 -3.491 1.00 69.12 85 PRO A O 1
ATOM 627 N N . ASP A 1 86 ? 16.378 -13.216 -3.010 1.00 74.12 86 ASP A N 1
ATOM 628 C CA . ASP A 1 86 ? 17.031 -12.013 -2.502 1.00 74.12 86 ASP A CA 1
ATOM 629 C C . ASP A 1 86 ? 17.371 -10.974 -3.580 1.00 74.12 86 ASP A C 1
ATOM 631 O O . ASP A 1 86 ? 17.394 -9.773 -3.285 1.00 74.12 86 ASP A O 1
ATOM 635 N N . THR A 1 87 ? 17.633 -11.387 -4.825 1.00 73.56 87 THR A N 1
ATOM 636 C CA . THR A 1 87 ? 17.901 -10.446 -5.925 1.00 73.56 87 THR A CA 1
ATOM 637 C C . THR A 1 87 ? 16.618 -9.724 -6.330 1.00 73.56 87 THR A C 1
ATOM 639 O O . THR A 1 87 ? 16.616 -8.493 -6.434 1.00 73.56 87 THR A O 1
ATOM 642 N N . ASN A 1 88 ? 15.501 -10.452 -6.415 1.00 72.56 88 ASN A N 1
ATOM 643 C CA . ASN A 1 88 ? 14.180 -9.896 -6.719 1.00 72.56 88 ASN A CA 1
ATOM 644 C C . ASN A 1 88 ? 13.713 -8.883 -5.662 1.00 72.56 88 ASN A C 1
ATOM 646 O O . ASN A 1 88 ? 13.193 -7.819 -6.006 1.00 72.56 88 ASN A O 1
ATOM 650 N N . LYS A 1 89 ? 13.992 -9.136 -4.376 1.00 76.44 89 LYS A N 1
ATOM 651 C CA . LYS A 1 89 ? 13.673 -8.204 -3.276 1.00 76.44 89 LYS A CA 1
ATOM 652 C C . LYS A 1 89 ? 14.376 -6.847 -3.414 1.00 76.44 89 LYS A C 1
ATOM 654 O O . LYS A 1 89 ? 13.813 -5.822 -3.039 1.00 76.44 89 LYS A O 1
ATOM 659 N N . ARG A 1 90 ? 15.597 -6.813 -3.958 1.00 76.06 90 ARG A N 1
ATOM 660 C CA . ARG A 1 90 ? 16.395 -5.576 -4.094 1.00 76.06 90 ARG A CA 1
ATOM 661 C C . ARG A 1 90 ? 15.979 -4.707 -5.272 1.00 76.06 90 ARG A C 1
ATOM 663 O O . ARG A 1 90 ? 16.225 -3.502 -5.249 1.00 76.06 90 ARG A O 1
ATOM 670 N N . LEU A 1 91 ? 15.395 -5.321 -6.293 1.00 80.75 91 LEU A N 1
ATOM 671 C CA . LEU A 1 91 ? 15.001 -4.646 -7.527 1.00 80.75 91 LEU A CA 1
ATOM 672 C C . LEU A 1 91 ? 13.548 -4.163 -7.499 1.00 80.75 91 LEU A C 1
ATOM 674 O O . LEU A 1 91 ? 13.164 -3.379 -8.360 1.00 80.75 91 LEU A O 1
ATOM 678 N N . ALA A 1 92 ? 12.758 -4.587 -6.511 1.00 89.94 92 ALA A N 1
ATOM 679 C CA . ALA A 1 92 ? 11.352 -4.232 -6.410 1.00 89.94 92 ALA A CA 1
ATOM 680 C C . ALA A 1 92 ? 11.116 -2.712 -6.322 1.00 89.94 92 ALA A C 1
ATOM 682 O O . ALA A 1 92 ? 11.799 -1.977 -5.597 1.00 89.94 92 ALA A O 1
ATOM 683 N N . ALA A 1 93 ? 10.089 -2.248 -7.033 1.00 93.25 93 ALA A N 1
ATOM 684 C CA . ALA A 1 93 ? 9.619 -0.875 -6.978 1.00 93.25 93 ALA A CA 1
ATOM 685 C C . ALA A 1 93 ? 9.106 -0.521 -5.574 1.00 93.25 93 ALA A C 1
ATOM 687 O O . ALA A 1 93 ? 8.469 -1.315 -4.882 1.00 93.25 93 ALA A O 1
ATOM 688 N N . ARG A 1 94 ? 9.359 0.711 -5.136 1.00 93.31 94 ARG A N 1
ATOM 689 C CA . ARG A 1 94 ? 9.059 1.143 -3.768 1.00 93.31 94 ARG A CA 1
ATOM 690 C C . ARG A 1 94 ? 7.658 1.714 -3.644 1.00 93.31 94 ARG A C 1
ATOM 692 O O . ARG A 1 94 ? 7.301 2.570 -4.453 1.00 93.31 94 ARG A O 1
ATOM 699 N N . PRO A 1 95 ? 6.888 1.365 -2.603 1.00 96.25 95 PRO A N 1
ATOM 700 C CA . PRO A 1 95 ? 5.597 1.996 -2.381 1.00 96.25 95 PRO A CA 1
ATOM 701 C C . PRO A 1 95 ? 5.705 3.516 -2.191 1.00 96.25 95 PRO A C 1
ATOM 703 O O . PRO A 1 95 ? 6.572 4.032 -1.480 1.00 96.25 95 PRO A O 1
ATOM 706 N N . THR A 1 96 ? 4.798 4.260 -2.820 1.00 95.81 96 THR A N 1
ATOM 707 C CA . THR A 1 96 ? 4.717 5.718 -2.695 1.00 95.81 96 THR A CA 1
ATOM 708 C C . THR A 1 96 ? 3.946 6.125 -1.441 1.00 95.81 96 THR A C 1
ATOM 710 O O . THR A 1 96 ? 3.228 5.346 -0.810 1.00 95.81 96 THR A O 1
ATOM 713 N N . LYS A 1 97 ? 3.974 7.426 -1.134 1.00 95.88 97 LYS A N 1
ATOM 714 C CA . LYS A 1 97 ? 3.123 8.024 -0.094 1.00 95.88 97 LYS A CA 1
ATOM 715 C C . LYS A 1 97 ? 1.630 7.782 -0.335 1.00 95.88 97 LYS A C 1
ATOM 717 O O . LYS A 1 97 ? 0.862 7.711 0.621 1.00 95.88 97 LYS A O 1
ATOM 722 N N . LEU A 1 98 ? 1.198 7.691 -1.595 1.00 96.81 98 LEU A N 1
ATOM 723 C CA . LEU A 1 98 ? -0.201 7.428 -1.922 1.00 96.81 98 LEU A CA 1
ATOM 724 C C . LEU A 1 98 ? -0.585 5.986 -1.577 1.00 96.81 98 LEU A C 1
ATOM 726 O O . LEU A 1 98 ? -1.645 5.777 -0.987 1.00 96.81 98 LEU A O 1
ATOM 730 N N . TRP A 1 99 ? 0.288 5.021 -1.879 1.00 97.81 99 TRP A N 1
ATOM 731 C CA . TRP A 1 99 ? 0.083 3.622 -1.510 1.00 97.81 99 TRP A CA 1
ATOM 732 C C . TRP A 1 99 ? 0.026 3.443 0.012 1.00 97.81 99 TRP A C 1
ATOM 734 O O . TRP A 1 99 ? -0.929 2.863 0.521 1.00 97.81 99 TRP A O 1
ATOM 744 N N . TYR A 1 100 ? 0.952 4.054 0.759 1.00 97.69 100 TYR A N 1
ATOM 745 C CA . TYR A 1 100 ? 0.930 3.994 2.226 1.00 97.69 100 TYR A CA 1
ATOM 746 C C . TYR A 1 100 ? -0.331 4.623 2.838 1.00 97.69 100 TYR A C 1
ATOM 748 O O . TYR A 1 100 ? -0.882 4.099 3.804 1.00 97.69 100 TYR A O 1
ATOM 756 N N . LYS A 1 101 ? -0.843 5.722 2.267 1.00 97.62 101 LYS A N 1
ATOM 757 C CA . LYS A 1 101 ? -2.127 6.309 2.695 1.00 97.62 101 LYS A CA 1
ATOM 758 C C . LYS A 1 101 ? -3.305 5.365 2.456 1.00 97.62 101 LYS A C 1
ATOM 760 O O . LYS A 1 101 ? -4.207 5.310 3.294 1.00 97.62 101 LYS A O 1
ATOM 765 N N . LEU A 1 102 ? -3.310 4.658 1.323 1.00 98.19 102 LEU A N 1
ATOM 766 C CA . LEU A 1 102 ? -4.316 3.642 1.018 1.00 98.19 102 LEU A CA 1
ATOM 767 C C . LEU A 1 102 ? -4.240 2.495 2.032 1.00 98.19 102 LEU A C 1
ATOM 769 O O . LEU A 1 102 ? -5.256 2.191 2.655 1.00 98.19 102 LEU A O 1
ATOM 773 N N . LEU A 1 103 ? -3.049 1.930 2.255 1.00 98.00 103 LEU A N 1
ATOM 774 C CA . LEU A 1 103 ? -2.838 0.862 3.231 1.00 98.00 103 LEU A CA 1
ATOM 775 C C . LEU A 1 103 ? -3.296 1.282 4.632 1.00 98.00 103 LEU A C 1
ATOM 777 O O . LEU A 1 103 ? -4.089 0.574 5.246 1.00 98.00 103 LEU A O 1
ATOM 781 N N . ALA A 1 104 ? -2.875 2.457 5.110 1.00 98.25 104 ALA A N 1
ATOM 782 C CA . ALA A 1 104 ? -3.306 2.979 6.404 1.00 98.25 104 ALA A CA 1
ATOM 783 C C . ALA A 1 104 ? -4.840 3.018 6.490 1.00 98.25 104 ALA A C 1
ATOM 785 O O . ALA A 1 104 ? -5.437 2.579 7.471 1.00 98.25 104 ALA A O 1
ATOM 786 N N . GLY A 1 105 ? -5.506 3.539 5.453 1.00 98.25 105 GLY A N 1
ATOM 787 C CA . GLY A 1 105 ? -6.967 3.550 5.354 1.00 98.25 105 GLY A CA 1
ATOM 788 C C . GLY A 1 105 ? -7.589 2.155 5.470 1.00 98.25 105 GLY A C 1
ATOM 789 O O . GLY A 1 105 ? -8.532 1.982 6.242 1.00 98.25 105 GLY A O 1
ATOM 790 N N . LEU A 1 106 ? -7.048 1.169 4.752 1.00 98.06 106 LEU A N 1
ATOM 791 C CA . LEU A 1 106 ? -7.522 -0.218 4.784 1.00 98.06 106 LEU A CA 1
ATOM 792 C C . LEU A 1 106 ? -7.357 -0.847 6.172 1.00 98.06 106 LEU A C 1
ATOM 794 O O . LEU A 1 106 ? -8.321 -1.409 6.688 1.00 98.06 106 LEU A O 1
ATOM 798 N N . LEU A 1 107 ? -6.186 -0.699 6.798 1.00 97.88 107 LEU A N 1
ATOM 799 C CA . LEU A 1 107 ? -5.897 -1.238 8.132 1.00 97.88 107 LEU A CA 1
ATOM 800 C C . LEU A 1 107 ? -6.843 -0.649 9.183 1.00 97.88 107 LEU A C 1
ATOM 802 O O . LEU A 1 107 ? -7.518 -1.386 9.896 1.00 97.88 107 LEU A O 1
ATOM 806 N N . THR A 1 108 ? -6.994 0.676 9.219 1.00 98.50 108 THR A N 1
ATOM 807 C CA . THR A 1 108 ? -7.907 1.335 10.167 1.00 98.50 108 THR A CA 1
ATOM 808 C C . THR A 1 108 ? -9.362 0.930 9.955 1.00 98.50 108 THR A C 1
ATOM 810 O O . THR A 1 108 ? -10.078 0.688 10.925 1.00 98.50 108 THR A O 1
ATOM 813 N N . ARG A 1 109 ? -9.818 0.797 8.703 1.00 97.94 109 ARG A N 1
ATOM 814 C CA . ARG A 1 109 ? -11.178 0.310 8.428 1.00 97.94 109 ARG A CA 1
ATOM 815 C C . ARG A 1 109 ? -11.357 -1.162 8.784 1.00 97.94 109 ARG A C 1
ATOM 817 O O . ARG A 1 109 ? -12.446 -1.520 9.222 1.00 97.94 109 ARG A O 1
ATOM 824 N N . ALA A 1 110 ? -10.335 -1.996 8.612 1.00 97.69 110 ALA A N 1
ATOM 825 C CA . ALA A 1 110 ? -10.375 -3.397 9.012 1.00 97.69 110 ALA A CA 1
ATOM 826 C C . ALA A 1 110 ? -10.502 -3.537 10.533 1.00 97.69 110 ALA A C 1
ATOM 828 O O . ALA A 1 110 ? -11.366 -4.284 10.985 1.00 97.69 110 ALA A O 1
ATOM 829 N N . VAL A 1 111 ? -9.738 -2.751 11.299 1.00 98.00 111 VAL A N 1
ATOM 830 C CA . VAL A 1 111 ? -9.845 -2.682 12.764 1.00 98.00 111 VAL A CA 1
ATOM 831 C C . VAL A 1 111 ? -11.255 -2.257 13.187 1.00 98.00 111 VAL A C 1
ATOM 833 O O . VAL A 1 111 ? -11.912 -2.974 13.937 1.00 98.00 111 VAL A O 1
ATOM 836 N N . LEU A 1 112 ? -11.771 -1.142 12.654 1.00 98.12 112 LEU A N 1
ATOM 837 C CA . LEU A 1 112 ? -13.122 -0.661 12.981 1.00 98.12 112 LEU A CA 1
ATOM 838 C C . LEU A 1 112 ? -14.208 -1.677 12.617 1.00 98.12 112 LEU A C 1
ATOM 840 O O . LEU A 1 112 ? -15.117 -1.910 13.406 1.00 98.12 112 LEU A O 1
ATOM 844 N N . GLN A 1 113 ? -14.116 -2.304 11.440 1.00 97.25 113 GLN A N 1
ATOM 845 C CA . GLN A 1 113 ? -15.042 -3.365 11.041 1.00 97.25 113 GLN A CA 1
ATOM 846 C C . GLN A 1 113 ? -14.951 -4.565 11.994 1.00 97.25 113 GLN A C 1
ATOM 848 O O . GLN A 1 113 ? -15.974 -5.152 12.341 1.00 97.25 113 GLN A O 1
ATOM 853 N N . GLY A 1 114 ? -13.745 -4.923 12.425 1.00 96.75 114 GLY A N 1
ATOM 854 C CA . GLY A 1 114 ? -13.507 -5.987 13.386 1.00 96.75 114 GLY A CA 1
ATOM 855 C C . GLY A 1 114 ? -14.229 -5.751 14.712 1.00 96.75 114 GLY A C 1
ATOM 856 O O . GLY A 1 114 ? -14.987 -6.610 15.156 1.00 96.75 114 GLY A O 1
ATOM 857 N N . TYR A 1 115 ? -14.087 -4.563 15.303 1.00 97.69 115 TYR A N 1
ATOM 858 C CA . TYR A 1 115 ? -14.779 -4.233 16.554 1.00 97.69 115 TYR A CA 1
ATOM 859 C C . TYR A 1 115 ? -16.290 -4.049 16.380 1.00 97.69 115 TYR A C 1
ATOM 861 O O . TYR A 1 115 ? -17.065 -4.658 17.114 1.00 97.69 115 TYR A O 1
ATOM 869 N N . LEU A 1 116 ? -16.721 -3.239 15.407 1.00 96.69 116 LEU A N 1
ATOM 870 C CA . LEU A 1 116 ? -18.130 -2.848 15.263 1.00 96.69 116 LEU A CA 1
ATOM 871 C C . LEU A 1 116 ? -19.009 -3.952 14.665 1.00 96.69 116 LEU A C 1
ATOM 873 O O . LEU A 1 116 ? -20.193 -4.023 14.974 1.00 96.69 116 LEU A O 1
ATOM 877 N N . VAL A 1 117 ? -18.453 -4.798 13.791 1.00 96.69 117 VAL A N 1
ATOM 878 C CA . VAL A 1 117 ? -19.224 -5.814 13.052 1.00 96.69 117 VAL A CA 1
ATOM 879 C C . VAL A 1 117 ? -18.877 -7.224 13.509 1.00 96.69 117 VAL A C 1
ATOM 881 O O . VAL A 1 117 ? -19.779 -8.025 13.734 1.00 96.69 117 VAL A O 1
ATOM 884 N N . LYS A 1 118 ? -17.583 -7.542 13.652 1.00 95.62 118 LYS A N 1
ATOM 885 C CA . LYS A 1 118 ? -17.133 -8.889 14.053 1.00 95.62 118 LYS A CA 1
ATOM 886 C C . LYS A 1 118 ? -17.043 -9.069 15.577 1.00 95.62 118 LYS A C 1
ATOM 888 O O . LYS A 1 118 ? -16.773 -10.175 16.033 1.00 95.62 118 LYS A O 1
ATOM 893 N N . GLY A 1 119 ? -17.283 -8.018 16.365 1.00 96.12 119 GLY A N 1
ATOM 894 C CA . GLY A 1 119 ? -17.293 -8.083 17.827 1.00 96.12 119 GLY A CA 1
ATOM 895 C C . GLY A 1 119 ? -15.929 -8.390 18.449 1.00 96.12 119 GLY A C 1
ATOM 896 O O . GLY A 1 119 ? -15.877 -9.045 19.493 1.00 96.12 119 GLY A O 1
ATOM 897 N N . TRP A 1 120 ? -14.833 -7.958 17.813 1.00 97.06 120 TRP A N 1
ATOM 898 C CA . TRP A 1 120 ? -13.484 -8.083 18.373 1.00 97.06 120 TRP A CA 1
ATOM 899 C C . TRP A 1 120 ? -13.378 -7.451 19.768 1.00 97.06 120 TRP A C 1
ATOM 901 O O . TRP A 1 120 ? -14.109 -6.523 20.114 1.00 97.06 120 TRP A O 1
ATOM 911 N N . LYS A 1 121 ? -12.470 -7.981 20.592 1.00 95.94 121 LYS A N 1
ATOM 912 C CA . LYS A 1 121 ? -12.230 -7.556 21.979 1.00 95.94 121 LYS A CA 1
ATOM 913 C C . LYS A 1 121 ? -10.726 -7.461 22.240 1.00 95.94 121 LYS A C 1
ATOM 915 O O . LYS A 1 121 ? -9.947 -8.061 21.510 1.00 95.94 121 LYS A O 1
ATOM 920 N N . GLY A 1 122 ? -10.341 -6.748 23.299 1.00 96.12 122 GLY A N 1
ATOM 921 C CA . GLY A 1 122 ? -8.930 -6.544 23.659 1.00 96.12 122 GLY A CA 1
ATOM 922 C C . GLY A 1 122 ? -8.246 -5.472 22.808 1.00 96.12 122 GLY A C 1
ATOM 923 O O . GLY A 1 122 ? -8.921 -4.782 22.044 1.00 96.12 122 GLY A O 1
ATOM 924 N N . THR A 1 123 ? -6.931 -5.316 22.969 1.00 96.19 123 THR A N 1
ATOM 925 C CA . THR A 1 123 ? -6.100 -4.351 22.222 1.00 96.19 123 THR A CA 1
ATOM 926 C C . THR A 1 123 ? -5.300 -5.007 21.099 1.00 96.19 123 THR A C 1
ATOM 928 O O . THR A 1 123 ? -4.967 -4.333 20.126 1.00 96.19 123 THR A O 1
ATOM 931 N N . ASP A 1 124 ? -5.096 -6.325 21.172 1.00 95.00 124 ASP A N 1
ATOM 932 C CA . ASP A 1 124 ? -4.291 -7.103 20.229 1.00 95.00 124 ASP A CA 1
ATOM 933 C C . ASP A 1 124 ? -4.642 -6.837 18.754 1.00 95.00 124 ASP A C 1
ATOM 935 O O . ASP A 1 124 ? -3.725 -6.593 17.971 1.00 95.00 124 ASP A O 1
ATOM 939 N N . PRO A 1 125 ? -5.925 -6.778 18.324 1.00 95.25 125 PRO A N 1
ATOM 940 C CA . PRO A 1 125 ? -6.230 -6.521 16.917 1.00 95.25 125 PRO A CA 1
ATOM 941 C C . PRO A 1 125 ? -5.775 -5.140 16.424 1.00 95.25 125 PRO A C 1
ATOM 943 O O . PRO A 1 125 ? -5.423 -4.992 15.253 1.00 95.25 125 PRO A O 1
ATOM 946 N N . VAL A 1 126 ? -5.782 -4.125 17.299 1.00 96.62 126 VAL A N 1
ATOM 947 C CA . VAL A 1 126 ? -5.273 -2.779 16.989 1.00 96.62 126 VAL A CA 1
ATOM 948 C C . VAL A 1 126 ? -3.759 -2.827 16.851 1.00 96.62 126 VAL A C 1
ATOM 950 O O . VAL A 1 126 ? -3.230 -2.330 15.861 1.00 96.62 126 VAL A O 1
ATOM 953 N N . GLU A 1 127 ? -3.072 -3.437 17.815 1.00 94.31 127 GLU A N 1
ATOM 954 C CA . GLU A 1 127 ? -1.607 -3.522 17.847 1.00 94.31 127 GLU A CA 1
ATOM 955 C C . GLU A 1 127 ? -1.070 -4.300 16.645 1.00 94.31 127 GLU A C 1
ATOM 957 O O . GLU A 1 127 ? -0.154 -3.838 15.966 1.00 94.31 127 GLU A O 1
ATOM 962 N N . VAL A 1 128 ? -1.700 -5.432 16.321 1.00 93.12 128 VAL A N 1
ATOM 963 C CA . VAL A 1 128 ? -1.319 -6.278 15.187 1.00 93.12 128 VAL A CA 1
ATOM 964 C C . VAL A 1 128 ? -1.571 -5.564 13.861 1.00 93.12 128 VAL A C 1
ATOM 966 O O . VAL A 1 128 ? -0.650 -5.428 13.059 1.00 93.12 128 VAL A O 1
ATOM 969 N N . LEU A 1 129 ? -2.793 -5.076 13.604 1.00 95.00 129 LEU A N 1
ATOM 970 C CA . LEU A 1 129 ? -3.116 -4.494 12.297 1.00 95.00 129 LEU A CA 1
ATOM 971 C C . LEU A 1 129 ? -2.512 -3.107 12.098 1.00 95.00 129 LEU A C 1
ATOM 973 O O . LEU A 1 129 ? -2.013 -2.813 11.015 1.00 95.00 129 LEU A O 1
ATOM 977 N N . LEU A 1 130 ? -2.561 -2.230 13.101 1.00 96.38 130 LEU A N 1
ATOM 978 C CA . LEU A 1 130 ? -1.994 -0.888 12.961 1.00 96.38 130 LEU A CA 1
ATOM 979 C C . LEU A 1 130 ? -0.470 -0.875 13.142 1.00 96.38 130 LEU A C 1
ATOM 981 O O . LEU A 1 130 ? 0.168 0.081 12.710 1.00 96.38 130 LEU A O 1
ATOM 985 N N . GLY A 1 131 ? 0.119 -1.937 13.700 1.00 93.75 131 GLY A N 1
ATOM 986 C CA . GLY A 1 131 ? 1.568 -2.130 13.782 1.00 93.75 131 GLY A CA 1
ATOM 987 C C . GLY A 1 131 ? 2.229 -2.583 12.473 1.00 93.75 131 GLY A C 1
ATOM 988 O O . GLY A 1 131 ? 3.461 -2.564 12.371 1.00 93.75 131 GLY A O 1
ATOM 989 N N . VAL A 1 132 ? 1.453 -2.957 11.446 1.00 92.94 132 VAL A N 1
ATOM 990 C CA . VAL A 1 132 ? 1.988 -3.393 10.143 1.00 92.94 132 VAL A CA 1
ATOM 991 C C . VAL A 1 132 ? 2.853 -2.290 9.522 1.00 92.94 132 VAL A C 1
ATOM 993 O O . VAL A 1 132 ? 2.367 -1.212 9.181 1.00 92.94 132 VAL A O 1
ATOM 996 N N . GLY A 1 133 ? 4.149 -2.566 9.343 1.00 90.12 133 GLY A N 1
ATOM 997 C CA . GLY A 1 133 ? 5.114 -1.641 8.729 1.00 90.12 133 GLY A CA 1
ATOM 998 C C . GLY A 1 133 ? 5.672 -0.550 9.659 1.00 90.12 133 GLY A C 1
ATOM 999 O O . GLY A 1 133 ? 6.466 0.282 9.209 1.00 90.12 133 GLY A O 1
ATOM 1000 N N . VAL A 1 134 ? 5.290 -0.567 10.942 1.00 90.94 134 VAL A N 1
ATOM 1001 C CA . VAL A 1 134 ? 5.796 0.328 12.008 1.00 90.94 134 VAL A CA 1
ATOM 1002 C C . VAL A 1 134 ? 7.045 -0.264 12.690 1.00 90.94 134 VAL A C 1
ATOM 1004 O O . VAL A 1 134 ? 7.713 0.393 13.471 1.00 90.94 134 VAL A O 1
ATOM 1007 N N . GLY A 1 135 ? 7.411 -1.513 12.371 1.00 79.81 135 GLY A N 1
ATOM 1008 C CA . GLY A 1 135 ? 8.574 -2.190 12.963 1.00 79.81 135 GLY A CA 1
ATOM 1009 C C . GLY A 1 135 ? 8.321 -2.771 14.359 1.00 79.81 135 GLY A C 1
ATOM 1010 O O . GLY A 1 135 ? 9.266 -3.205 15.010 1.00 79.81 135 GLY A O 1
ATOM 1011 N N . ALA A 1 136 ? 7.061 -2.793 14.808 1.00 67.12 136 ALA A N 1
ATOM 1012 C CA . ALA A 1 136 ? 6.667 -3.318 16.115 1.00 67.12 136 ALA A CA 1
ATOM 1013 C C . ALA A 1 136 ? 6.518 -4.850 16.145 1.00 67.12 136 ALA A C 1
ATOM 1015 O O . ALA A 1 136 ? 6.709 -5.452 17.196 1.00 67.12 136 ALA A O 1
ATOM 1016 N N . VAL A 1 137 ? 6.191 -5.480 15.011 1.00 67.94 137 VAL A N 1
ATOM 1017 C CA . VAL A 1 137 ? 5.936 -6.927 14.932 1.00 67.94 137 VAL A CA 1
ATOM 1018 C C . VAL A 1 137 ? 6.700 -7.513 13.742 1.00 67.94 137 VAL A C 1
ATOM 1020 O O . VAL A 1 137 ? 6.436 -7.098 12.606 1.00 67.94 137 VAL A O 1
ATOM 1023 N N . PRO A 1 138 ? 7.661 -8.429 13.963 1.00 66.38 138 PRO A N 1
ATOM 1024 C CA . PRO A 1 138 ? 8.275 -9.172 12.875 1.00 66.38 138 PRO A CA 1
ATOM 1025 C C . PRO A 1 138 ? 7.244 -10.140 12.264 1.00 66.38 138 PRO A C 1
ATOM 1027 O O . PRO A 1 138 ? 6.462 -10.749 12.995 1.00 66.38 138 PRO A O 1
ATOM 1030 N N . PRO A 1 139 ? 7.220 -10.308 10.931 1.00 64.12 139 PRO A N 1
ATOM 1031 C CA . PRO A 1 139 ? 6.253 -11.178 10.257 1.00 64.12 139 PRO A CA 1
ATOM 1032 C C . PRO A 1 139 ? 6.371 -12.657 10.666 1.00 64.12 139 PRO A C 1
ATOM 1034 O O . PRO A 1 139 ? 5.392 -13.391 10.560 1.00 64.12 139 PRO A O 1
ATOM 1037 N N . GLU A 1 140 ? 7.527 -13.090 11.179 1.00 69.88 140 GLU A N 1
ATOM 1038 C CA . GLU A 1 140 ? 7.755 -14.466 11.649 1.00 69.88 140 GLU A CA 1
ATOM 1039 C C . GLU A 1 140 ? 6.833 -14.862 12.814 1.00 69.88 140 GLU A C 1
ATOM 1041 O O . GLU A 1 140 ? 6.421 -16.016 12.916 1.00 69.88 140 GLU A O 1
ATOM 1046 N N . ASP A 1 141 ? 6.433 -13.900 13.650 1.00 66.62 141 ASP A N 1
ATOM 1047 C CA . ASP A 1 141 ? 5.487 -14.148 14.744 1.00 66.62 141 ASP A CA 1
ATOM 1048 C C . ASP A 1 141 ? 4.035 -14.283 14.254 1.00 66.62 141 ASP A C 1
ATOM 1050 O O . ASP A 1 141 ? 3.185 -14.796 14.987 1.00 66.62 141 ASP A O 1
ATOM 1054 N N . LEU A 1 142 ? 3.744 -13.814 13.033 1.00 63.12 142 LEU A N 1
ATOM 1055 C CA . LEU A 1 142 ? 2.430 -13.925 12.395 1.00 63.12 142 LEU A CA 1
ATOM 1056 C C . LEU A 1 142 ? 2.296 -15.225 11.596 1.00 63.12 142 LEU A C 1
ATOM 1058 O O . LEU A 1 142 ? 1.221 -15.807 11.579 1.00 63.12 142 LEU A O 1
ATOM 1062 N N . ALA A 1 143 ? 3.375 -15.691 10.961 1.00 61.59 143 ALA A N 1
ATOM 1063 C CA . ALA A 1 143 ? 3.354 -16.908 10.148 1.00 61.59 143 ALA A CA 1
ATOM 1064 C C . ALA A 1 143 ? 3.250 -18.195 10.987 1.00 61.59 143 ALA A C 1
ATOM 1066 O O . ALA A 1 143 ? 2.646 -19.164 10.552 1.00 61.59 143 ALA A O 1
ATOM 1067 N N . ASN A 1 144 ? 3.797 -18.207 12.206 1.00 60.94 144 ASN A N 1
ATOM 1068 C CA . ASN A 1 144 ? 3.902 -19.431 13.011 1.00 60.94 144 ASN A CA 1
ATOM 1069 C C . ASN A 1 144 ? 2.679 -19.740 13.898 1.00 60.94 144 ASN A C 1
ATOM 1071 O O . ASN A 1 144 ? 2.738 -20.680 14.689 1.00 60.94 144 ASN A O 1
ATOM 1075 N N . LYS A 1 145 ? 1.604 -18.941 13.850 1.00 57.19 145 LYS A N 1
ATOM 1076 C CA . LYS A 1 145 ? 0.485 -19.066 14.807 1.00 57.19 145 LYS A CA 1
ATOM 1077 C C . LYS A 1 145 ? -0.787 -19.715 14.268 1.00 57.19 145 LYS A C 1
ATOM 1079 O O . LYS A 1 145 ? -1.620 -20.086 15.090 1.00 57.19 145 LYS A O 1
ATOM 1084 N N . ASP A 1 146 ? -0.919 -19.896 12.957 1.00 53.19 146 ASP A N 1
ATOM 1085 C CA . ASP A 1 146 ? -2.220 -20.231 12.361 1.00 53.19 146 ASP A CA 1
ATOM 1086 C C . ASP A 1 146 ? -2.344 -21.670 11.823 1.00 53.19 146 ASP A C 1
ATOM 1088 O O . ASP A 1 146 ? -3.448 -22.075 11.466 1.00 53.19 146 ASP A O 1
ATOM 1092 N N . ASP A 1 147 ? -1.283 -22.486 11.844 1.00 54.47 147 ASP A N 1
ATOM 1093 C CA . ASP A 1 147 ? -1.332 -23.826 11.227 1.00 54.47 147 ASP A CA 1
ATOM 1094 C C . ASP A 1 147 ? -1.872 -24.952 12.130 1.00 54.47 147 ASP A C 1
ATOM 1096 O O . ASP A 1 147 ? -2.161 -26.037 11.629 1.00 54.47 147 ASP A O 1
ATOM 1100 N N . GLU A 1 148 ? -2.042 -24.744 13.442 1.00 57.75 148 GLU A N 1
ATOM 1101 C CA . GLU A 1 148 ? -2.388 -25.863 14.342 1.00 57.75 148 GLU A CA 1
ATOM 1102 C C . GLU A 1 148 ? -3.840 -25.915 14.857 1.00 57.75 148 GLU A C 1
ATOM 1104 O O . GLU A 1 148 ? -4.206 -26.949 15.413 1.00 57.75 148 GLU A O 1
ATOM 1109 N N . ASP A 1 149 ? -4.702 -24.897 14.678 1.00 52.22 149 ASP A N 1
ATOM 1110 C CA . ASP A 1 149 ? -6.005 -24.908 15.392 1.00 52.22 149 ASP A CA 1
ATOM 1111 C C . ASP A 1 149 ? -7.240 -24.343 14.652 1.00 52.22 149 ASP A C 1
ATOM 1113 O O . ASP A 1 149 ? -8.271 -24.077 15.275 1.00 52.22 149 ASP A O 1
ATOM 1117 N N . VAL A 1 150 ? -7.211 -24.188 13.319 1.00 49.91 150 VAL A N 1
ATOM 1118 C CA . VAL A 1 150 ? -8.378 -23.688 12.553 1.00 49.91 150 VAL A CA 1
ATOM 1119 C C . VAL A 1 150 ? -8.950 -24.737 11.587 1.00 49.91 150 VAL A C 1
ATOM 1121 O O . VAL A 1 150 ? -8.735 -24.727 10.385 1.00 49.91 150 VAL A O 1
ATOM 1124 N N . THR A 1 151 ? -9.808 -25.580 12.167 1.00 44.69 151 THR A N 1
ATOM 1125 C CA . THR A 1 151 ? -11.057 -26.132 11.601 1.00 44.69 151 THR A CA 1
ATOM 1126 C C . THR A 1 151 ? -11.041 -27.190 10.487 1.00 44.69 151 THR A C 1
ATOM 1128 O O . THR A 1 151 ? -10.757 -26.930 9.327 1.00 44.69 151 THR A O 1
ATOM 1131 N N . MET A 1 152 ? -11.624 -28.340 10.848 1.00 48.75 152 MET A N 1
ATOM 1132 C CA . MET A 1 152 ? -12.226 -29.371 9.990 1.00 48.75 152 MET A CA 1
ATOM 1133 C C . MET A 1 152 ? -13.497 -28.887 9.252 1.00 48.75 152 MET A C 1
ATOM 1135 O O . MET A 1 152 ? -14.547 -29.526 9.329 1.00 48.75 152 MET A O 1
ATOM 1139 N N . LEU A 1 153 ? -13.440 -27.723 8.603 1.00 52.38 153 LEU A N 1
ATOM 1140 C CA . LEU A 1 153 ? -14.499 -27.233 7.721 1.00 52.38 153 LEU A CA 1
ATOM 1141 C C . LEU A 1 153 ? -14.118 -27.594 6.280 1.00 52.38 153 LEU A C 1
ATOM 1143 O O . LEU A 1 153 ? -13.226 -26.973 5.722 1.00 52.38 153 LEU A O 1
ATOM 1147 N N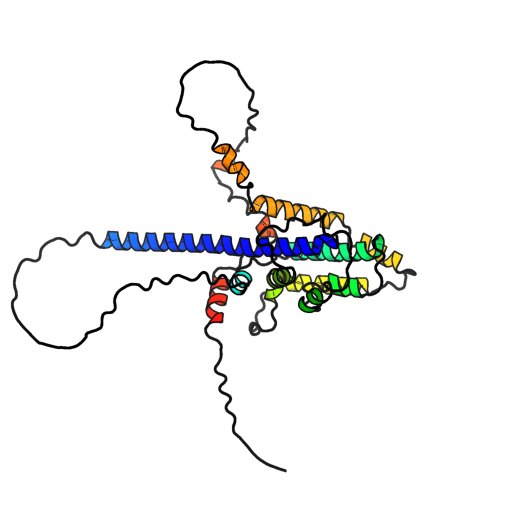 . ASP A 1 154 ? -14.761 -28.643 5.753 1.00 51.56 154 ASP A N 1
ATOM 1148 C CA . ASP A 1 154 ? -14.763 -29.140 4.364 1.00 51.56 154 ASP A CA 1
ATOM 1149 C C . ASP A 1 154 ? -13.704 -28.526 3.416 1.00 51.56 154 ASP A C 1
ATOM 1151 O O . ASP A 1 154 ? -13.972 -27.597 2.656 1.00 51.56 154 ASP A O 1
ATOM 1155 N N . GLU A 1 155 ? -12.503 -29.118 3.420 1.00 54.00 155 GLU A N 1
ATOM 1156 C CA . GLU A 1 155 ? -11.328 -28.779 2.587 1.00 54.00 155 GLU A CA 1
ATOM 1157 C C . GLU A 1 155 ? -11.547 -28.866 1.056 1.00 54.00 155 GLU A C 1
ATOM 1159 O O . GLU A 1 155 ? -10.626 -28.593 0.282 1.00 54.00 155 GLU A O 1
ATOM 1164 N N . GLU A 1 156 ? -12.726 -29.272 0.575 1.00 59.09 156 GLU A N 1
ATOM 1165 C CA . GLU A 1 156 ? -12.944 -29.556 -0.851 1.00 59.09 156 GLU A CA 1
ATOM 1166 C C . GLU A 1 156 ? -13.430 -28.361 -1.688 1.00 59.09 156 GLU A C 1
ATOM 1168 O O . GLU A 1 156 ? -13.202 -28.370 -2.900 1.00 59.09 156 GLU A O 1
ATOM 1173 N N . ASP A 1 157 ? -14.018 -27.313 -1.097 1.00 54.81 157 ASP A N 1
ATOM 1174 C CA . ASP A 1 157 ? -14.764 -26.316 -1.890 1.00 54.81 157 ASP A CA 1
ATOM 1175 C C . ASP A 1 157 ? -14.026 -25.007 -2.229 1.00 54.81 157 ASP A C 1
ATOM 1177 O O . ASP A 1 157 ? -14.469 -24.279 -3.118 1.00 54.81 157 ASP A O 1
ATOM 1181 N N . GLU A 1 158 ? -12.870 -24.704 -1.632 1.00 55.69 158 GLU A N 1
ATOM 1182 C CA . GLU A 1 158 ? -12.140 -23.463 -1.940 1.00 55.69 158 GLU A CA 1
ATOM 1183 C C . GLU A 1 158 ? -10.625 -23.679 -2.027 1.00 55.69 158 GLU A C 1
ATOM 1185 O O . GLU A 1 158 ? -9.839 -23.060 -1.312 1.00 55.69 158 GLU A O 1
ATOM 1190 N N . LYS A 1 159 ? -10.171 -24.482 -3.002 1.00 65.12 159 LYS A N 1
ATOM 1191 C CA . LYS A 1 159 ? -8.858 -24.212 -3.618 1.00 65.12 159 LYS A CA 1
ATOM 1192 C C . LYS A 1 159 ? -8.973 -22.909 -4.395 1.00 65.12 159 LYS A C 1
ATOM 1194 O O . LYS A 1 159 ? -9.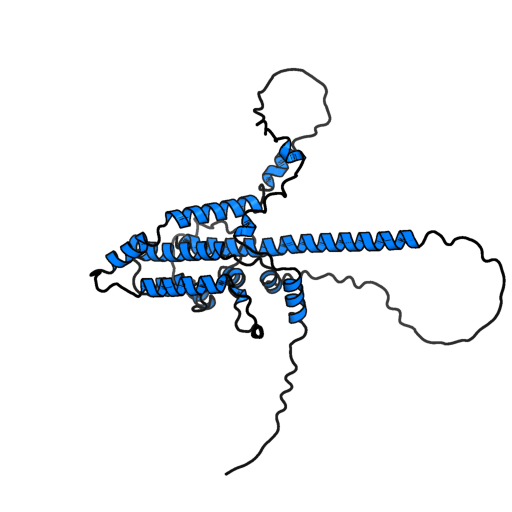128 -22.898 -5.617 1.00 65.12 159 LYS A O 1
ATOM 1199 N N . GLU A 1 160 ? -9.006 -21.813 -3.648 1.00 71.62 160 GLU A N 1
ATOM 1200 C CA . GLU A 1 160 ? -8.971 -20.474 -4.186 1.00 71.62 160 GLU A CA 1
ATOM 1201 C C . GLU A 1 160 ? -7.762 -20.382 -5.111 1.00 71.62 160 GLU A C 1
ATOM 1203 O O . GLU A 1 160 ? -6.654 -20.772 -4.750 1.00 71.62 160 GLU A O 1
ATOM 1208 N N . TYR A 1 161 ? -8.010 -19.952 -6.344 1.00 76.75 161 TYR A N 1
ATOM 1209 C CA . TYR A 1 161 ? -6.984 -19.828 -7.365 1.00 76.75 161 TYR A CA 1
ATOM 1210 C C . TYR A 1 161 ? -5.928 -18.823 -6.886 1.00 76.75 161 TYR A C 1
ATOM 1212 O O . TYR A 1 161 ? -6.110 -17.610 -7.016 1.00 76.75 161 TYR A O 1
ATOM 1220 N N . GLU A 1 162 ? -4.840 -19.327 -6.308 1.00 78.06 162 GLU A N 1
ATOM 1221 C CA . GLU A 1 162 ? -3.627 -18.554 -6.099 1.00 78.06 162 GLU A CA 1
ATOM 1222 C C . GLU A 1 162 ? -2.948 -18.423 -7.467 1.00 78.06 162 GLU A C 1
ATOM 1224 O O . GLU A 1 162 ? -2.605 -19.437 -8.077 1.00 78.06 162 GLU A O 1
ATOM 1229 N N . PRO A 1 163 ? -2.828 -17.204 -8.020 1.00 80.75 163 PRO A N 1
ATOM 1230 C CA . PRO A 1 163 ? -2.140 -17.030 -9.286 1.00 80.75 163 PRO A CA 1
ATOM 1231 C C . PRO A 1 163 ? -0.674 -17.435 -9.125 1.00 80.75 163 PRO A C 1
ATOM 1233 O O . PRO A 1 163 ? -0.066 -17.163 -8.085 1.00 80.75 163 PRO A O 1
ATOM 1236 N N . ASP A 1 164 ? -0.124 -18.040 -10.177 1.00 82.06 164 ASP A N 1
ATOM 1237 C CA . ASP A 1 164 ? 1.294 -18.383 -10.254 1.00 82.06 164 ASP A CA 1
ATOM 1238 C C . ASP A 1 164 ? 2.162 -17.167 -9.866 1.00 82.06 164 ASP A C 1
ATOM 1240 O O . ASP A 1 164 ? 1.833 -16.017 -10.182 1.00 82.06 164 ASP A O 1
ATOM 1244 N N . ASP A 1 165 ? 3.245 -17.435 -9.133 1.00 86.44 165 ASP A N 1
ATOM 1245 C CA . ASP A 1 165 ? 4.220 -16.455 -8.630 1.00 86.44 165 ASP A CA 1
ATOM 1246 C C . ASP A 1 165 ? 3.708 -15.460 -7.569 1.00 86.44 165 ASP A C 1
ATOM 1248 O O . ASP A 1 165 ? 4.366 -14.456 -7.280 1.00 86.44 165 ASP A O 1
ATOM 1252 N N . MET A 1 166 ? 2.550 -15.701 -6.940 1.00 88.88 166 MET A N 1
ATOM 1253 C CA . MET A 1 166 ? 2.117 -14.867 -5.815 1.00 88.88 166 MET A CA 1
ATOM 1254 C C . MET A 1 166 ? 3.066 -15.041 -4.613 1.00 88.88 166 MET A C 1
ATOM 1256 O O . MET A 1 166 ? 3.146 -16.139 -4.061 1.00 88.88 166 MET A O 1
ATOM 1260 N N . PRO A 1 167 ? 3.743 -13.974 -4.139 1.00 92.25 167 PRO A N 1
ATOM 1261 C CA . PRO A 1 167 ? 4.653 -14.096 -3.008 1.00 92.25 167 PRO A CA 1
ATOM 1262 C C . PRO A 1 167 ? 3.884 -14.502 -1.751 1.00 92.25 167 PRO A C 1
ATOM 1264 O O . PRO A 1 167 ? 2.740 -14.077 -1.547 1.00 92.25 167 PRO A O 1
ATOM 1267 N N . GLU A 1 168 ? 4.512 -15.281 -0.875 1.00 90.81 168 GLU A N 1
ATOM 1268 C CA . GLU A 1 168 ? 3.992 -15.530 0.470 1.00 90.81 168 GLU A CA 1
ATOM 1269 C C . GLU A 1 168 ? 3.801 -14.215 1.236 1.00 90.81 168 GLU A C 1
ATOM 1271 O O . GLU A 1 168 ? 4.399 -13.186 0.915 1.00 90.81 168 GLU A O 1
ATOM 1276 N N . LEU A 1 169 ? 2.945 -14.215 2.260 1.00 90.38 169 LEU A N 1
ATOM 1277 C CA . LEU A 1 169 ? 2.643 -12.987 2.998 1.00 90.38 169 LEU A CA 1
ATOM 1278 C C . LEU A 1 169 ? 3.891 -12.398 3.679 1.00 90.38 169 LEU A C 1
ATOM 1280 O O . LEU A 1 169 ? 4.067 -11.177 3.675 1.00 90.38 169 LEU A O 1
ATOM 1284 N N . ALA A 1 170 ? 4.764 -13.252 4.221 1.00 89.69 170 ALA A N 1
ATOM 1285 C CA . ALA A 1 170 ? 6.028 -12.835 4.821 1.00 89.69 170 ALA A CA 1
ATOM 1286 C C . ALA A 1 170 ? 6.955 -12.189 3.778 1.00 89.69 170 ALA A C 1
ATOM 1288 O O . ALA A 1 170 ? 7.456 -11.083 3.989 1.00 89.69 170 ALA A O 1
ATOM 1289 N N . ASP A 1 171 ? 7.111 -12.808 2.606 1.00 90.50 171 ASP A N 1
ATOM 1290 C CA . ASP A 1 171 ? 7.900 -12.239 1.511 1.00 90.50 171 ASP A CA 1
ATOM 1291 C C . ASP A 1 171 ? 7.311 -10.932 0.988 1.00 90.50 171 ASP A C 1
ATOM 1293 O O . ASP A 1 171 ? 8.041 -9.958 0.796 1.00 90.50 171 ASP A O 1
ATOM 1297 N N . ALA A 1 172 ? 5.989 -10.868 0.822 1.00 93.12 172 ALA A N 1
ATOM 1298 C CA . ALA A 1 172 ? 5.292 -9.658 0.416 1.00 93.12 172 ALA A CA 1
ATOM 1299 C C . ALA A 1 172 ? 5.552 -8.508 1.396 1.00 93.12 172 ALA A C 1
ATOM 1301 O O . ALA A 1 172 ? 5.795 -7.369 0.990 1.00 93.12 172 ALA A O 1
ATOM 1302 N N . TRP A 1 173 ? 5.556 -8.812 2.693 1.00 92.06 173 TRP A N 1
ATOM 1303 C CA . TRP A 1 173 ? 5.915 -7.856 3.728 1.00 92.06 173 TRP A CA 1
ATOM 1304 C C . TRP A 1 173 ? 7.365 -7.379 3.574 1.00 92.06 173 TRP A C 1
ATOM 1306 O O . TRP A 1 173 ? 7.620 -6.173 3.563 1.00 92.06 173 TRP A O 1
ATOM 1316 N N . HIS A 1 174 ? 8.319 -8.290 3.373 1.00 89.88 174 HIS A N 1
ATOM 1317 C CA . HIS A 1 174 ? 9.720 -7.920 3.165 1.00 89.88 174 HIS A CA 1
ATOM 1318 C C . HIS A 1 174 ? 9.935 -7.095 1.892 1.00 89.88 174 HIS A C 1
ATOM 1320 O O . HIS A 1 174 ? 10.720 -6.152 1.909 1.00 89.88 174 HIS A O 1
ATOM 1326 N N . ILE A 1 175 ? 9.210 -7.376 0.814 1.00 91.69 175 ILE A N 1
ATOM 1327 C CA . ILE A 1 175 ? 9.270 -6.591 -0.425 1.00 91.69 175 ILE A CA 1
ATOM 1328 C C . ILE A 1 175 ? 8.765 -5.159 -0.185 1.00 91.69 175 ILE A C 1
ATOM 1330 O O . ILE A 1 175 ? 9.389 -4.192 -0.617 1.00 91.69 175 ILE A O 1
ATOM 1334 N N . LEU A 1 176 ? 7.649 -4.998 0.531 1.00 93.44 176 LEU A N 1
ATOM 1335 C CA . LEU A 1 176 ? 6.986 -3.699 0.702 1.00 93.44 176 LEU A CA 1
ATOM 1336 C C . LEU A 1 176 ? 7.593 -2.832 1.819 1.00 93.44 176 LEU A C 1
ATOM 1338 O O . LEU A 1 176 ? 7.511 -1.601 1.757 1.00 93.44 176 LEU A O 1
ATOM 1342 N N . PHE A 1 177 ? 8.192 -3.450 2.841 1.00 91.31 177 PHE A N 1
ATOM 1343 C CA . PHE A 1 177 ? 8.700 -2.765 4.039 1.00 91.31 177 PHE A CA 1
ATOM 1344 C C . PHE A 1 177 ? 10.194 -3.002 4.320 1.00 91.31 177 PHE A C 1
ATOM 1346 O O . PHE A 1 177 ? 10.782 -2.278 5.126 1.00 91.31 177 PHE A O 1
ATOM 1353 N N . GLY A 1 178 ? 10.841 -3.964 3.652 1.00 81.38 178 GLY A N 1
ATOM 1354 C CA . GLY A 1 178 ? 12.214 -4.411 3.940 1.00 81.38 178 GLY A CA 1
ATOM 1355 C C . GLY A 1 178 ? 13.311 -3.372 3.709 1.00 81.38 178 GLY A C 1
ATOM 1356 O O . GLY A 1 178 ? 14.424 -3.531 4.208 1.00 81.38 178 GLY A O 1
ATOM 1357 N N . PHE A 1 179 ? 12.998 -2.247 3.064 1.00 63.41 179 PHE A N 1
ATOM 1358 C CA . PHE A 1 179 ? 13.905 -1.098 2.952 1.00 63.41 179 PHE A CA 1
ATOM 1359 C C . PHE A 1 179 ? 14.300 -0.490 4.309 1.00 63.41 179 PHE A C 1
ATOM 1361 O O . PHE A 1 179 ? 15.242 0.297 4.373 1.00 63.41 179 PHE A O 1
ATOM 1368 N N . LYS A 1 180 ? 13.599 -0.845 5.395 1.00 60.84 180 LYS A N 1
ATOM 1369 C CA . LYS A 1 180 ? 13.899 -0.401 6.762 1.00 60.84 180 LYS A CA 1
ATOM 1370 C C . LYS A 1 180 ? 14.875 -1.309 7.523 1.00 60.84 180 LYS A C 1
ATOM 1372 O O . LYS A 1 180 ? 15.068 -1.070 8.713 1.00 60.84 180 LYS A O 1
ATOM 1377 N N . SER A 1 181 ? 15.462 -2.339 6.897 1.00 57.81 181 SER A N 1
ATOM 1378 C CA . SER A 1 181 ? 16.325 -3.280 7.626 1.00 57.81 181 SER A CA 1
ATOM 1379 C C . SER A 1 181 ? 17.434 -2.545 8.388 1.00 57.81 181 SER A C 1
ATOM 1381 O O . SER A 1 181 ? 18.253 -1.825 7.814 1.00 57.81 181 SER A O 1
ATOM 1383 N N . LYS A 1 182 ? 17.404 -2.715 9.713 1.00 57.56 182 LYS A N 1
ATOM 1384 C CA . LYS A 1 182 ? 18.210 -2.006 10.717 1.00 57.56 182 LYS A CA 1
ATOM 1385 C C . LYS A 1 182 ? 19.715 -2.265 10.570 1.00 57.56 182 LYS A C 1
ATOM 1387 O O . LYS A 1 182 ? 20.517 -1.509 11.111 1.00 57.56 182 LYS A O 1
ATOM 1392 N N . ASP A 1 183 ? 20.068 -3.298 9.808 1.00 57.69 183 ASP A N 1
ATOM 1393 C CA . ASP A 1 183 ? 21.442 -3.718 9.539 1.00 57.69 183 ASP A CA 1
ATOM 1394 C C . ASP A 1 183 ? 22.069 -3.002 8.338 1.00 57.69 183 ASP A C 1
ATOM 1396 O O . ASP A 1 183 ? 23.274 -3.120 8.108 1.00 57.69 183 ASP A O 1
ATOM 1400 N N . ALA A 1 184 ? 21.289 -2.221 7.577 1.00 56.91 184 ALA A N 1
ATOM 1401 C CA . ALA A 1 184 ? 21.868 -1.331 6.585 1.00 56.91 184 ALA A CA 1
ATOM 1402 C C . ALA A 1 184 ? 22.735 -0.291 7.323 1.00 56.91 184 ALA A C 1
ATOM 1404 O O . ALA A 1 184 ? 22.217 0.422 8.191 1.00 56.91 184 ALA A O 1
ATOM 1405 N N . PRO A 1 185 ? 24.049 -0.202 7.024 1.00 54.75 185 PRO A N 1
ATOM 1406 C CA . PRO A 1 185 ? 24.957 0.693 7.727 1.00 54.75 185 PRO A CA 1
ATOM 1407 C C . PRO A 1 185 ? 24.373 2.100 7.695 1.00 54.75 185 PRO A C 1
ATOM 1409 O O . PRO A 1 185 ? 24.083 2.623 6.618 1.00 54.75 185 PRO A O 1
ATOM 1412 N N . ALA A 1 186 ? 24.145 2.657 8.890 1.00 52.59 186 ALA A N 1
ATOM 1413 C CA . ALA A 1 186 ? 23.417 3.900 9.090 1.00 52.59 186 ALA A CA 1
ATOM 1414 C C . ALA A 1 186 ? 23.855 4.938 8.041 1.00 52.59 186 ALA A C 1
ATOM 1416 O O . ALA A 1 186 ? 25.032 5.316 8.039 1.00 52.59 186 ALA A O 1
ATOM 1417 N N . PRO A 1 187 ? 22.960 5.375 7.131 1.00 51.31 187 PRO A N 1
ATOM 1418 C CA . PRO A 1 187 ? 23.327 6.323 6.096 1.00 51.31 187 PRO A CA 1
ATOM 1419 C C . PRO A 1 187 ? 23.808 7.588 6.794 1.00 51.31 187 PRO A C 1
ATOM 1421 O O . PRO A 1 187 ? 23.077 8.235 7.550 1.00 51.31 187 PRO A O 1
ATOM 1424 N N . THR A 1 188 ? 25.084 7.892 6.610 1.00 49.53 188 THR A N 1
ATOM 1425 C CA . THR A 1 188 ? 25.757 8.978 7.298 1.00 49.53 188 THR A CA 1
ATOM 1426 C C . THR A 1 188 ? 25.107 10.314 6.912 1.00 49.53 188 THR A C 1
ATOM 1428 O O . THR A 1 188 ? 25.188 10.801 5.790 1.00 49.53 188 THR A O 1
ATOM 1431 N N . ALA A 1 189 ? 24.424 10.900 7.896 1.00 51.06 189 ALA A N 1
ATOM 1432 C CA . ALA A 1 189 ? 24.207 12.332 8.115 1.00 51.06 189 ALA A CA 1
ATOM 1433 C C . ALA A 1 189 ? 23.407 13.183 7.104 1.00 51.06 189 ALA A C 1
ATOM 1435 O O . ALA A 1 189 ? 23.309 14.392 7.306 1.00 51.06 189 ALA A O 1
ATOM 1436 N N . SER A 1 190 ? 22.744 12.625 6.092 1.00 49.81 190 SER A N 1
ATOM 1437 C CA . SER A 1 190 ? 21.742 13.403 5.340 1.00 49.81 190 SER A CA 1
ATOM 1438 C C . SER A 1 190 ? 20.613 12.523 4.827 1.00 49.81 190 SER A C 1
ATOM 1440 O O . SER A 1 190 ? 20.528 12.228 3.641 1.00 49.81 190 SER A O 1
ATOM 1442 N N . LYS A 1 191 ? 19.724 12.088 5.733 1.00 52.59 191 LYS A N 1
ATOM 1443 C CA . LYS A 1 191 ? 18.437 11.527 5.307 1.00 52.59 191 LYS A CA 1
ATOM 1444 C C . LYS A 1 191 ? 17.750 12.594 4.442 1.00 52.59 191 LYS A C 1
ATOM 1446 O O . LYS A 1 191 ? 17.464 13.672 4.970 1.00 52.59 191 LYS A O 1
ATOM 1451 N N . PRO A 1 192 ? 17.523 12.360 3.137 1.00 53.59 192 PRO A N 1
ATOM 1452 C CA . PRO A 1 192 ? 16.686 13.258 2.363 1.00 53.59 192 PRO A CA 1
ATOM 1453 C C . PRO A 1 192 ? 15.332 13.331 3.072 1.00 53.59 192 PRO A C 1
ATOM 1455 O O . PRO A 1 192 ? 14.731 12.303 3.384 1.00 53.59 192 PRO A O 1
ATOM 1458 N N . ASN A 1 193 ? 14.905 14.546 3.416 1.00 48.53 193 ASN A N 1
ATOM 1459 C CA . ASN A 1 193 ? 13.644 14.785 4.111 1.00 48.53 193 ASN A CA 1
ATOM 1460 C C . ASN A 1 193 ? 12.491 14.053 3.401 1.00 48.53 193 ASN A C 1
ATOM 1462 O O . ASN A 1 193 ? 12.225 14.323 2.231 1.00 48.53 193 ASN A O 1
ATOM 1466 N N . GLY A 1 194 ? 11.777 13.198 4.142 1.00 64.19 194 GLY A N 1
ATOM 1467 C CA . GLY A 1 194 ? 10.462 12.677 3.757 1.00 64.19 194 GLY A CA 1
ATOM 1468 C C . GLY A 1 194 ? 10.465 11.350 3.000 1.00 64.19 194 GLY A C 1
ATOM 1469 O O . GLY A 1 194 ? 9.863 11.265 1.929 1.00 64.19 194 GLY A O 1
ATOM 1470 N N . VAL A 1 195 ? 11.079 10.298 3.556 1.00 83.38 195 VAL A N 1
ATOM 1471 C CA . VAL A 1 195 ? 10.821 8.935 3.067 1.00 83.38 195 VAL A CA 1
ATOM 1472 C C . VAL A 1 195 ? 9.334 8.633 3.308 1.00 83.38 195 VAL A C 1
ATOM 1474 O O . VAL A 1 195 ? 8.876 8.756 4.444 1.00 83.38 195 VAL A O 1
ATOM 1477 N N . PRO A 1 196 ? 8.552 8.239 2.283 1.00 89.62 196 PRO A N 1
ATOM 1478 C CA . PRO A 1 196 ? 7.120 7.966 2.437 1.00 89.62 196 PRO A CA 1
ATOM 1479 C C . PRO A 1 196 ? 6.765 7.009 3.582 1.00 89.62 196 PRO A C 1
ATOM 1481 O O . PRO A 1 196 ? 5.688 7.121 4.164 1.00 89.62 196 PRO A O 1
ATOM 1484 N N . ALA A 1 197 ? 7.678 6.095 3.905 1.00 90.38 197 ALA A N 1
ATOM 1485 C CA . ALA A 1 197 ? 7.528 5.118 4.970 1.00 90.38 197 ALA A CA 1
ATOM 1486 C C . ALA A 1 197 ? 7.660 5.712 6.390 1.00 90.38 197 ALA A C 1
ATOM 1488 O O . ALA A 1 197 ? 7.083 5.144 7.316 1.00 90.38 197 ALA A O 1
ATOM 1489 N N . ASP A 1 198 ? 8.366 6.835 6.566 1.00 90.94 198 ASP A N 1
ATOM 1490 C CA . ASP A 1 198 ? 8.472 7.549 7.852 1.00 90.94 198 ASP A CA 1
ATOM 1491 C C . ASP A 1 198 ? 7.167 8.319 8.132 1.00 90.94 198 ASP A C 1
ATOM 1493 O O . ASP A 1 198 ? 6.616 8.270 9.230 1.00 90.94 198 ASP A O 1
ATOM 1497 N N . ASP A 1 199 ? 6.616 8.978 7.102 1.00 93.81 199 ASP A N 1
ATOM 1498 C CA . ASP A 1 199 ? 5.304 9.639 7.175 1.00 93.81 199 ASP A CA 1
ATOM 1499 C C . ASP A 1 199 ? 4.179 8.638 7.491 1.00 93.81 199 ASP A C 1
ATOM 1501 O O . ASP A 1 199 ? 3.214 8.976 8.178 1.00 93.81 199 ASP A O 1
ATOM 1505 N N . TYR A 1 200 ? 4.284 7.421 6.951 1.00 95.69 200 TYR A N 1
ATOM 1506 C CA . TYR A 1 200 ? 3.367 6.322 7.238 1.00 95.69 200 TYR A CA 1
ATOM 1507 C C . TYR A 1 200 ? 3.478 5.853 8.687 1.00 95.69 200 TYR A C 1
ATOM 1509 O O . TYR A 1 200 ? 2.457 5.733 9.352 1.00 95.69 200 TYR A O 1
ATOM 1517 N N . GLU A 1 201 ? 4.695 5.625 9.177 1.00 94.62 201 GLU A N 1
ATOM 1518 C CA . GLU A 1 201 ? 4.948 5.168 10.546 1.00 94.62 201 GLU A CA 1
ATOM 1519 C C . GLU A 1 201 ? 4.327 6.122 11.563 1.00 94.62 201 GLU A C 1
ATOM 1521 O O . GLU A 1 201 ? 3.461 5.716 12.334 1.00 94.62 201 GLU A O 1
ATOM 1526 N N . LYS A 1 202 ? 4.633 7.418 11.440 1.00 95.56 202 LYS A N 1
ATOM 1527 C CA . LYS A 1 202 ? 4.033 8.456 12.280 1.00 95.56 202 LYS A CA 1
ATOM 1528 C C . LYS A 1 202 ? 2.503 8.462 12.197 1.00 95.56 202 LYS A C 1
ATOM 1530 O O . LYS A 1 202 ? 1.822 8.580 13.208 1.00 95.56 202 LYS A O 1
ATOM 1535 N N . LEU A 1 203 ? 1.943 8.333 10.990 1.00 97.19 203 LEU A N 1
ATOM 1536 C CA . LEU A 1 203 ? 0.490 8.282 10.801 1.00 97.19 203 LEU A CA 1
ATOM 1537 C C . LEU A 1 203 ? -0.140 7.077 11.518 1.00 97.19 203 LEU A C 1
ATOM 1539 O O . LEU A 1 203 ? -1.257 7.189 12.025 1.00 97.19 203 LEU A O 1
ATOM 1543 N N . MET A 1 204 ? 0.529 5.926 11.513 1.00 97.50 204 MET A N 1
ATOM 1544 C CA . MET A 1 204 ? 0.041 4.718 12.173 1.00 97.50 204 MET A CA 1
ATOM 1545 C C . MET A 1 204 ? 0.192 4.804 13.692 1.00 97.50 204 MET A C 1
ATOM 1547 O O . MET A 1 204 ? -0.748 4.440 14.390 1.00 97.50 204 MET A O 1
ATOM 1551 N N . GLU A 1 205 ? 1.289 5.369 14.202 1.00 96.44 205 GLU A N 1
ATOM 1552 C CA . GLU A 1 205 ? 1.462 5.689 15.628 1.00 96.44 205 GLU A CA 1
ATOM 1553 C C . GLU A 1 205 ? 0.374 6.642 16.135 1.00 96.44 205 GLU A C 1
ATOM 1555 O O . GLU A 1 205 ? -0.257 6.372 17.159 1.00 96.44 205 GLU A O 1
ATOM 1560 N N . ASP A 1 206 ? 0.097 7.719 15.390 1.00 97.81 206 ASP A N 1
ATOM 1561 C CA . ASP A 1 206 ? -0.977 8.664 15.706 1.00 97.81 206 ASP A CA 1
ATOM 1562 C C . ASP A 1 206 ? -2.324 7.926 15.793 1.00 97.81 206 ASP A C 1
ATOM 1564 O O . ASP A 1 206 ? -3.088 8.121 16.736 1.00 97.81 206 ASP A O 1
ATOM 1568 N N . ARG A 1 207 ? -2.607 7.015 14.853 1.00 98.00 207 ARG A N 1
ATOM 1569 C CA . ARG A 1 207 ? -3.842 6.216 14.868 1.00 98.00 207 ARG A CA 1
ATOM 1570 C C . ARG A 1 207 ? -3.890 5.250 16.043 1.00 98.00 207 ARG A C 1
ATOM 1572 O O . ARG A 1 207 ? -4.916 5.186 16.703 1.00 98.00 207 ARG A O 1
ATOM 1579 N N . ILE A 1 208 ? -2.811 4.530 16.334 1.00 97.44 208 ILE A N 1
ATOM 1580 C CA . ILE A 1 208 ? -2.729 3.649 17.507 1.00 97.44 208 ILE A CA 1
ATOM 1581 C C . ILE A 1 208 ? -3.038 4.447 18.782 1.00 97.44 208 ILE A C 1
ATOM 1583 O O . ILE A 1 208 ? -3.885 4.045 19.578 1.00 97.44 208 ILE A O 1
ATOM 1587 N N . SER A 1 209 ? -2.424 5.622 18.927 1.00 97.62 209 SER A N 1
ATOM 1588 C CA . SER A 1 209 ? -2.673 6.538 20.042 1.00 97.62 209 SER A CA 1
ATOM 1589 C C . SER A 1 209 ? -4.140 6.967 20.123 1.00 97.62 209 SER A C 1
ATOM 1591 O O . SER A 1 209 ? -4.732 6.947 21.202 1.00 97.62 209 SER A O 1
ATOM 1593 N N . GLU A 1 210 ? -4.768 7.293 18.992 1.00 97.69 210 GLU A N 1
ATOM 1594 C CA . GLU A 1 210 ? -6.188 7.650 18.949 1.00 97.69 210 GLU A CA 1
ATOM 1595 C C . GLU A 1 210 ? -7.117 6.505 19.367 1.00 97.69 210 GLU A C 1
ATOM 1597 O O . GLU A 1 210 ? -8.090 6.765 20.069 1.00 97.69 210 GLU A O 1
ATOM 1602 N N . PHE A 1 211 ? -6.816 5.260 18.984 1.00 97.44 211 PHE A N 1
ATOM 1603 C CA . PHE A 1 211 ? -7.598 4.086 19.396 1.00 97.44 211 PHE A CA 1
ATOM 1604 C C . PHE A 1 211 ? -7.487 3.797 20.899 1.00 97.44 211 PHE A C 1
ATOM 1606 O O . PHE A 1 211 ? -8.426 3.267 21.491 1.00 97.44 211 PHE A O 1
ATOM 1613 N N . PHE A 1 212 ? -6.357 4.137 21.523 1.00 97.19 212 PHE A N 1
ATOM 1614 C CA . PHE A 1 212 ? -6.152 3.948 22.963 1.00 97.19 212 PHE A CA 1
ATOM 1615 C C . PHE A 1 212 ? -6.555 5.153 23.813 1.00 97.19 212 PHE A C 1
ATOM 1617 O O . PHE A 1 212 ? -6.754 5.021 25.022 1.00 97.19 212 PHE A O 1
ATOM 1624 N N . THR A 1 213 ? -6.722 6.324 23.201 1.00 97.31 213 THR A N 1
ATOM 1625 C CA . THR A 1 213 ? -7.092 7.552 23.906 1.00 97.31 213 THR A CA 1
ATOM 1626 C C . THR A 1 213 ? -8.605 7.752 23.873 1.00 97.31 213 THR A C 1
ATOM 1628 O O . THR A 1 213 ? -9.143 8.527 23.080 1.00 97.31 213 THR A O 1
ATOM 1631 N N . VAL A 1 214 ? -9.309 7.075 24.784 1.00 95.88 214 VAL A N 1
ATOM 1632 C CA . VAL A 1 214 ? -10.753 7.273 24.969 1.00 95.88 214 VAL A CA 1
ATOM 1633 C C . VAL A 1 214 ? -11.000 8.636 25.620 1.00 95.88 214 VAL A C 1
ATOM 1635 O O . VAL A 1 214 ? -10.477 8.940 26.693 1.00 95.88 214 VAL A O 1
ATOM 1638 N N . SER A 1 215 ? -11.809 9.473 24.968 1.00 94.31 215 SER A N 1
ATOM 1639 C CA . SER A 1 215 ? -12.197 10.777 25.511 1.00 94.31 215 SER A CA 1
ATOM 1640 C C . SER A 1 215 ? -12.936 10.604 26.846 1.00 94.31 215 SER A C 1
ATOM 1642 O O . SER A 1 215 ? -13.860 9.794 26.919 1.00 94.31 215 SER A O 1
ATOM 1644 N N . PRO A 1 216 ? -12.621 11.396 27.889 1.00 94.12 216 PRO A N 1
ATOM 1645 C CA . PRO A 1 216 ? -13.259 11.269 29.204 1.00 94.12 216 PRO A CA 1
ATOM 1646 C C . PRO A 1 216 ? -14.767 11.568 29.180 1.00 94.12 216 PRO A C 1
ATOM 1648 O O . PRO A 1 216 ? -15.479 11.227 30.119 1.00 94.12 216 PRO A O 1
ATOM 1651 N N . ASN A 1 217 ? -15.258 12.206 28.112 1.00 93.88 217 ASN A N 1
ATOM 1652 C CA . ASN A 1 217 ? -16.674 12.523 27.928 1.00 93.88 217 ASN A CA 1
ATOM 1653 C C . ASN A 1 217 ? -17.475 11.369 27.304 1.00 93.88 217 ASN A C 1
ATOM 1655 O O . ASN A 1 217 ? -18.697 11.465 27.204 1.00 93.88 217 ASN A O 1
ATOM 1659 N N . VAL A 1 218 ? -16.808 10.306 26.853 1.00 93.56 218 VAL A N 1
ATOM 1660 C CA . VAL A 1 218 ? -17.442 9.171 26.186 1.00 93.56 218 VAL A CA 1
ATOM 1661 C C . VAL A 1 218 ? -17.602 8.041 27.199 1.00 93.56 218 VAL A C 1
ATOM 1663 O O . VAL A 1 218 ? -16.628 7.429 27.624 1.00 93.56 218 VAL A O 1
ATOM 1666 N N . SER A 1 219 ? -18.843 7.776 27.612 1.00 91.69 219 SER A N 1
ATOM 1667 C CA . SER A 1 219 ? -19.146 6.800 28.668 1.00 91.69 219 SER A CA 1
ATOM 1668 C C . SER A 1 219 ? -19.021 5.342 28.225 1.00 91.69 219 SER A C 1
ATOM 1670 O O . SER A 1 219 ? -18.953 4.456 29.072 1.00 91.69 219 SER A O 1
ATOM 1672 N N . GLU A 1 220 ? -19.011 5.079 26.916 1.00 95.62 220 GLU A N 1
ATOM 1673 C CA . GLU A 1 220 ? -19.009 3.727 26.357 1.00 95.62 220 GLU A CA 1
ATOM 1674 C C . GLU A 1 220 ? -18.003 3.599 25.215 1.00 95.62 220 GLU A C 1
ATOM 1676 O O . GLU A 1 220 ? -17.943 4.446 24.326 1.00 95.62 220 GLU A O 1
ATOM 1681 N N . LEU A 1 221 ? -17.258 2.490 25.195 1.00 94.75 221 LEU A N 1
ATOM 1682 C CA . LEU A 1 221 ? -16.293 2.188 24.134 1.00 94.75 221 LEU A CA 1
ATOM 1683 C C . LEU A 1 221 ? -16.942 2.170 22.739 1.00 94.75 221 LEU A C 1
ATOM 1685 O O . LEU A 1 221 ? -16.319 2.605 21.776 1.00 94.75 221 LEU A O 1
ATOM 1689 N N . ALA A 1 222 ? -18.195 1.714 22.635 1.00 95.62 222 ALA A N 1
ATOM 1690 C CA . ALA A 1 222 ? -18.941 1.694 21.377 1.00 95.62 222 ALA A CA 1
ATOM 1691 C C . ALA A 1 222 ? -19.060 3.097 20.759 1.00 95.62 222 ALA A C 1
ATOM 1693 O O . ALA A 1 222 ? -18.738 3.274 19.589 1.00 95.62 222 ALA A O 1
ATOM 1694 N N . ASN A 1 223 ? -19.395 4.104 21.571 1.00 97.06 223 ASN A N 1
ATOM 1695 C CA . ASN A 1 223 ? -19.495 5.491 21.117 1.00 97.06 223 ASN A CA 1
ATOM 1696 C C . ASN A 1 223 ? -18.134 6.033 20.642 1.00 97.06 223 ASN A C 1
ATOM 1698 O O . ASN A 1 223 ? -18.067 6.729 19.636 1.00 97.06 223 ASN A O 1
ATOM 1702 N N . HIS A 1 224 ? -17.034 5.671 21.314 1.00 97.62 224 HIS A N 1
ATOM 1703 C CA . HIS A 1 224 ? -15.687 6.062 20.879 1.00 97.62 224 HIS A CA 1
ATOM 1704 C C . HIS A 1 224 ? -15.314 5.431 19.527 1.00 97.62 224 HIS A C 1
ATOM 1706 O O . HIS A 1 224 ? -14.767 6.102 18.653 1.00 97.62 224 HIS A O 1
ATOM 1712 N N . LEU A 1 225 ? -15.634 4.150 19.333 1.00 97.88 225 LEU A N 1
ATOM 1713 C CA . LEU A 1 225 ? -15.401 3.454 18.067 1.00 97.88 225 LEU A CA 1
ATOM 1714 C C . LEU A 1 225 ? -16.284 4.000 16.938 1.00 97.88 225 LEU A C 1
ATOM 1716 O O . LEU A 1 225 ? -15.814 4.113 15.805 1.00 97.88 225 LEU A O 1
ATOM 1720 N N . ASP A 1 226 ? -17.523 4.388 17.238 1.00 97.44 226 ASP A N 1
ATOM 1721 C CA . ASP A 1 226 ? -18.398 5.076 16.290 1.00 97.44 226 ASP A CA 1
ATOM 1722 C C . ASP A 1 226 ? -17.831 6.449 15.914 1.00 97.44 226 ASP A C 1
ATOM 1724 O O . ASP A 1 226 ? -17.774 6.779 14.728 1.00 97.44 226 ASP A O 1
ATOM 1728 N N . ASP A 1 227 ? -17.330 7.233 16.871 1.00 97.69 227 ASP A N 1
ATOM 1729 C CA . ASP A 1 227 ? -16.654 8.509 16.597 1.00 97.69 227 ASP A CA 1
ATOM 1730 C C . ASP A 1 227 ? -15.433 8.313 15.678 1.00 97.69 227 ASP A C 1
ATOM 1732 O O . ASP A 1 227 ? -15.257 9.038 14.690 1.00 97.69 227 ASP A O 1
ATOM 1736 N N . LEU A 1 228 ? -14.616 7.284 15.934 1.00 98.19 228 LEU A N 1
ATOM 1737 C CA . LEU A 1 228 ? -13.507 6.907 15.053 1.00 98.19 228 LEU A CA 1
ATOM 1738 C C . LEU A 1 228 ? -14.003 6.468 13.667 1.00 98.19 228 LEU A C 1
ATOM 1740 O O . LEU A 1 228 ? -13.395 6.822 12.655 1.00 98.19 228 LEU A O 1
ATOM 1744 N N . ALA A 1 229 ? -15.122 5.748 13.575 1.00 97.88 229 ALA A N 1
ATOM 1745 C CA . ALA A 1 229 ? -15.706 5.348 12.299 1.00 97.88 229 ALA A CA 1
ATOM 1746 C C . ALA A 1 229 ? -16.232 6.533 11.479 1.00 97.88 229 ALA A C 1
ATOM 1748 O O . ALA A 1 229 ? -16.116 6.505 10.248 1.00 97.88 229 ALA A O 1
ATOM 1749 N N . HIS A 1 230 ? -16.736 7.582 12.135 1.00 98.06 230 HIS A N 1
ATOM 1750 C CA . HIS A 1 230 ? -17.077 8.852 11.494 1.00 98.06 230 HIS A CA 1
ATOM 1751 C C . HIS A 1 230 ? -15.826 9.605 11.027 1.00 98.06 230 HIS A C 1
ATOM 1753 O O . HIS A 1 230 ? -15.810 10.142 9.917 1.00 98.06 230 HIS A O 1
ATOM 1759 N N . LYS A 1 231 ? -14.761 9.615 11.838 1.00 98.06 231 LYS A N 1
ATOM 1760 C CA . LYS A 1 231 ? -13.476 10.245 11.495 1.00 98.06 231 LYS A CA 1
ATOM 1761 C C . LYS A 1 231 ? -12.774 9.554 10.323 1.00 98.06 231 LYS A C 1
ATOM 1763 O O . LYS A 1 231 ? -12.162 10.221 9.487 1.00 98.06 231 LYS A O 1
ATOM 1768 N N . TYR A 1 232 ? -12.885 8.231 10.237 1.00 98.06 232 TYR A N 1
ATOM 1769 C CA . TYR A 1 232 ? -12.269 7.400 9.205 1.00 98.06 232 TYR A CA 1
ATOM 1770 C C . TYR A 1 232 ? -13.336 6.712 8.346 1.00 98.06 232 TYR A C 1
ATOM 1772 O O . TYR A 1 232 ? -13.530 5.501 8.474 1.00 98.06 232 TYR A O 1
ATOM 1780 N N . PRO A 1 233 ? -14.038 7.434 7.452 1.00 97.81 233 PRO A N 1
ATOM 1781 C CA . PRO A 1 233 ? -15.089 6.848 6.621 1.00 97.81 233 PRO A CA 1
ATOM 1782 C C . PRO A 1 233 ? -14.525 5.832 5.613 1.00 97.81 233 PRO A C 1
ATOM 1784 O O . PRO A 1 233 ? -13.400 5.976 5.134 1.00 97.81 233 PRO A O 1
ATOM 1787 N N . SER A 1 234 ? -15.315 4.816 5.239 1.00 96.50 234 SER A N 1
ATOM 1788 C CA . SER A 1 234 ? -14.890 3.794 4.262 1.00 96.50 234 SER A CA 1
ATOM 1789 C C . SER A 1 234 ? -14.849 4.317 2.825 1.00 96.50 234 SER A C 1
ATOM 1791 O O . SER A 1 234 ? -13.935 3.988 2.077 1.00 96.50 234 SER A O 1
ATOM 1793 N N . GLN A 1 235 ? -15.783 5.197 2.447 1.00 97.69 235 GLN A N 1
ATOM 1794 C CA . GLN A 1 235 ? -15.970 5.614 1.053 1.00 97.69 235 GLN A CA 1
ATOM 1795 C C . GLN A 1 235 ? -14.693 6.160 0.371 1.00 97.69 235 GLN A C 1
ATOM 1797 O O . GLN A 1 235 ? -14.451 5.811 -0.789 1.00 97.69 235 GLN A O 1
ATOM 1802 N N . PRO A 1 236 ? -13.850 7.000 1.010 1.00 97.50 236 PRO A N 1
ATOM 1803 C CA . PRO A 1 236 ? -12.593 7.435 0.399 1.00 97.50 236 PRO A CA 1
ATOM 1804 C C . PRO A 1 236 ? -11.573 6.303 0.220 1.00 97.50 236 PRO A C 1
ATOM 1806 O O . PRO A 1 236 ? -10.814 6.323 -0.751 1.00 97.50 236 PRO A O 1
ATOM 1809 N N . VAL A 1 237 ? -11.561 5.326 1.131 1.00 97.38 237 VAL A N 1
ATOM 1810 C CA . VAL A 1 237 ? -10.677 4.153 1.073 1.00 97.38 237 VAL A CA 1
ATOM 1811 C C . VAL A 1 237 ? -11.103 3.251 -0.079 1.00 97.38 237 VAL A C 1
ATOM 1813 O O . VAL A 1 237 ? -10.280 2.952 -0.938 1.00 97.38 237 VAL A O 1
ATOM 1816 N N . ASP A 1 238 ? -12.396 2.941 -0.179 1.00 97.44 238 ASP A N 1
ATOM 1817 C CA . ASP A 1 238 ? -12.956 2.097 -1.241 1.00 97.44 238 ASP A CA 1
ATOM 1818 C C . ASP A 1 238 ? -12.691 2.699 -2.630 1.00 97.44 238 ASP A C 1
ATOM 1820 O O . ASP A 1 238 ? -12.223 2.022 -3.542 1.00 97.44 238 ASP A O 1
ATOM 1824 N N . ARG A 1 239 ? -12.896 4.016 -2.789 1.00 97.62 239 ARG A N 1
ATOM 1825 C CA . ARG A 1 239 ? -12.575 4.726 -4.042 1.00 97.62 239 ARG A CA 1
ATOM 1826 C C . ARG A 1 239 ? -11.086 4.682 -4.381 1.00 97.62 239 ARG A C 1
ATOM 1828 O O . ARG A 1 239 ? -10.733 4.620 -5.555 1.00 97.62 239 ARG A O 1
ATOM 1835 N N . SER A 1 240 ? -10.219 4.771 -3.377 1.00 97.50 240 SER A N 1
ATOM 1836 C CA . SER A 1 240 ? -8.766 4.746 -3.576 1.00 97.50 240 SER A CA 1
ATOM 1837 C C . SER A 1 240 ? -8.269 3.342 -3.920 1.00 97.50 240 SER A C 1
ATOM 1839 O O . SER A 1 240 ? -7.397 3.210 -4.776 1.00 97.50 240 SER A O 1
ATOM 1841 N N . LEU A 1 241 ? -8.868 2.313 -3.315 1.00 97.56 241 LEU A N 1
ATOM 1842 C CA . LEU A 1 241 ? -8.631 0.912 -3.640 1.00 97.56 241 LEU A CA 1
ATOM 1843 C C . LEU A 1 241 ? -9.077 0.593 -5.072 1.00 97.56 241 LEU A C 1
ATOM 1845 O O . LEU A 1 241 ? -8.311 0.007 -5.826 1.00 97.56 241 LEU A O 1
ATOM 1849 N N . LEU A 1 242 ? -10.265 1.044 -5.488 1.00 96.75 242 LEU A N 1
ATOM 1850 C CA . LEU A 1 242 ? -10.740 0.856 -6.865 1.00 96.75 242 LEU A CA 1
ATOM 1851 C C . LEU A 1 242 ? -9.805 1.503 -7.893 1.00 96.75 242 LEU A C 1
ATOM 1853 O O . LEU A 1 242 ? -9.486 0.882 -8.902 1.00 96.75 242 LEU A O 1
ATOM 1857 N N . LYS A 1 243 ? -9.315 2.720 -7.622 1.00 96.94 243 LYS A N 1
ATOM 1858 C CA . LYS A 1 243 ? -8.319 3.386 -8.479 1.00 96.94 243 LYS A CA 1
ATOM 1859 C C . LYS A 1 243 ? -7.002 2.621 -8.548 1.00 96.94 243 LYS A C 1
ATOM 1861 O O . LYS A 1 243 ? -6.391 2.568 -9.610 1.00 96.94 243 LYS A O 1
ATOM 1866 N N . PHE A 1 244 ? -6.576 2.034 -7.432 1.00 97.31 244 PHE A N 1
ATOM 1867 C CA . PHE A 1 244 ? -5.401 1.173 -7.400 1.00 97.31 244 PHE A CA 1
ATOM 1868 C C . PHE A 1 244 ? -5.613 -0.071 -8.271 1.00 97.31 244 PHE A C 1
ATOM 1870 O O . PHE A 1 244 ? -4.804 -0.333 -9.154 1.00 97.31 244 PHE A O 1
ATOM 1877 N N . CYS A 1 245 ? -6.733 -0.781 -8.109 1.00 96.31 245 CYS A N 1
ATOM 1878 C CA . CYS A 1 245 ? -7.072 -1.937 -8.940 1.00 96.31 245 CYS A CA 1
ATOM 1879 C C . CYS A 1 245 ? -7.163 -1.576 -10.431 1.00 96.31 245 CYS A C 1
ATOM 1881 O O . CYS A 1 245 ? -6.659 -2.314 -11.271 1.00 96.31 245 CYS A O 1
ATOM 1883 N N . GLU A 1 246 ? -7.747 -0.424 -10.771 1.00 94.81 246 GLU A N 1
ATOM 1884 C CA . GLU A 1 246 ? -7.800 0.084 -12.146 1.00 94.81 246 GLU A CA 1
ATOM 1885 C C . GLU A 1 246 ? -6.398 0.379 -12.700 1.00 94.81 246 GLU A C 1
ATOM 1887 O O . GLU A 1 246 ? -6.109 0.060 -13.854 1.00 94.81 246 GLU A O 1
ATOM 1892 N N . ALA A 1 247 ? -5.516 0.968 -11.887 1.00 94.75 247 ALA A N 1
ATOM 1893 C CA . ALA A 1 247 ? -4.131 1.222 -12.264 1.00 94.75 247 ALA A CA 1
ATOM 1894 C C . ALA A 1 247 ? -3.365 -0.085 -12.517 1.00 94.75 247 ALA A C 1
ATOM 1896 O O . ALA A 1 247 ? -2.670 -0.180 -13.527 1.00 94.75 247 ALA A O 1
ATOM 1897 N N . VAL A 1 248 ? -3.541 -1.095 -11.657 1.00 94.44 248 VAL A N 1
ATOM 1898 C CA . VAL A 1 248 ? -2.941 -2.431 -11.818 1.00 94.44 248 VAL A CA 1
ATOM 1899 C C . VAL A 1 248 ? -3.468 -3.114 -13.080 1.00 94.44 248 VAL A C 1
ATOM 1901 O O . VAL A 1 248 ? -2.674 -3.597 -13.882 1.00 94.44 248 VAL A O 1
ATOM 1904 N N . ALA A 1 249 ? -4.786 -3.104 -13.303 1.00 91.56 249 ALA A N 1
ATOM 1905 C CA . ALA A 1 249 ? -5.403 -3.710 -14.481 1.00 91.56 249 ALA A CA 1
ATOM 1906 C C . ALA A 1 249 ? -4.938 -3.047 -15.787 1.00 91.56 249 ALA A C 1
ATOM 1908 O O . ALA A 1 249 ? -4.669 -3.729 -16.769 1.00 91.56 249 ALA A O 1
ATOM 1909 N N . LYS A 1 250 ? -4.804 -1.714 -15.802 1.00 90.00 250 LYS A N 1
ATOM 1910 C CA . LYS A 1 250 ? -4.281 -0.977 -16.962 1.00 90.00 250 LYS A CA 1
ATOM 1911 C C . LYS A 1 250 ? -2.805 -1.256 -17.217 1.00 90.00 250 LYS A C 1
ATOM 1913 O O . LYS A 1 250 ? -2.418 -1.352 -18.376 1.00 90.00 250 LYS A O 1
ATOM 1918 N N . TRP A 1 251 ? -2.000 -1.355 -16.159 1.00 90.62 251 TRP A N 1
ATOM 1919 C CA . TRP A 1 251 ? -0.569 -1.636 -16.274 1.00 90.62 251 TRP A CA 1
ATOM 1920 C C . TRP A 1 251 ? -0.298 -3.066 -16.752 1.00 90.62 251 TRP A C 1
ATOM 1922 O O . TRP A 1 251 ? 0.485 -3.240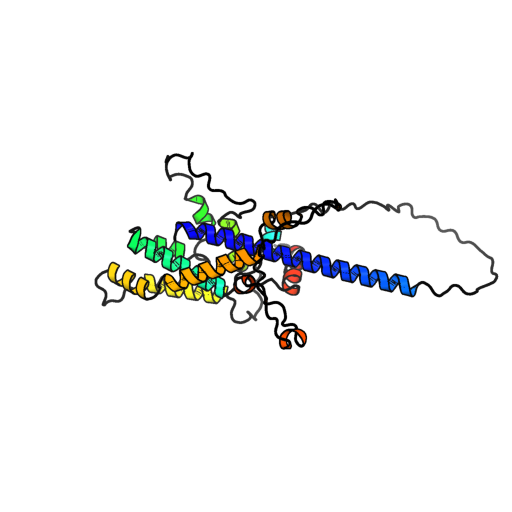 -17.676 1.00 90.62 251 TRP A O 1
ATOM 1932 N N . ARG A 1 252 ? -1.029 -4.068 -16.241 1.00 88.12 252 ARG A N 1
ATOM 1933 C CA . ARG A 1 252 ? -0.964 -5.456 -16.743 1.00 88.12 252 ARG A CA 1
ATOM 1934 C C . ARG A 1 252 ? -1.347 -5.595 -18.224 1.00 88.12 252 ARG A C 1
ATOM 1936 O O . ARG A 1 252 ? -1.113 -6.643 -18.816 1.00 88.12 252 ARG A O 1
ATOM 1943 N N . GLY A 1 253 ? -1.911 -4.548 -18.825 1.00 83.06 253 GLY A N 1
ATOM 1944 C CA . GLY A 1 253 ? -2.307 -4.524 -20.222 1.00 83.06 253 GLY A CA 1
ATOM 1945 C C . GLY A 1 253 ? -3.578 -5.327 -20.483 1.00 83.06 253 GLY A C 1
ATOM 1946 O O . GLY A 1 253 ? -4.288 -5.757 -19.574 1.00 83.06 253 GLY A O 1
ATOM 1947 N N . LYS A 1 254 ? -3.899 -5.503 -21.768 1.00 72.25 254 LYS A N 1
ATOM 1948 C CA . LYS A 1 254 ? -4.962 -6.430 -22.154 1.00 72.25 254 LYS A CA 1
ATOM 1949 C C . LYS A 1 254 ? -4.471 -7.850 -21.872 1.00 72.25 254 LYS A C 1
ATOM 1951 O O . LYS A 1 254 ? -3.354 -8.157 -22.289 1.00 72.25 254 LYS A O 1
ATOM 1956 N N . PRO A 1 255 ? -5.276 -8.712 -21.227 1.00 62.06 255 PRO A N 1
ATOM 1957 C CA . PRO A 1 255 ? -4.908 -10.112 -21.069 1.00 62.06 255 PRO A CA 1
ATOM 1958 C C . PRO A 1 255 ? -4.577 -10.683 -22.450 1.00 62.06 255 PRO A C 1
ATOM 1960 O O . PRO A 1 255 ? -5.307 -10.428 -23.410 1.00 62.06 255 PRO A O 1
ATOM 1963 N N . GLU A 1 256 ? -3.475 -11.426 -22.565 1.00 56.56 256 GLU A N 1
ATOM 1964 C CA . GLU A 1 256 ? -2.920 -11.876 -23.852 1.00 56.56 256 GLU A CA 1
ATOM 1965 C C . GLU A 1 256 ? -3.955 -12.584 -24.743 1.00 56.56 256 GLU A C 1
ATOM 1967 O O . GLU A 1 256 ? -3.902 -12.508 -25.965 1.00 56.56 256 GLU A O 1
ATOM 1972 N N . LEU A 1 257 ? -4.983 -13.192 -24.150 1.00 54.47 257 LEU A N 1
ATOM 1973 C CA . LEU A 1 257 ? -6.112 -13.805 -24.854 1.00 54.47 257 LEU A CA 1
ATOM 1974 C C . LEU A 1 257 ? -6.868 -12.849 -25.799 1.00 54.47 257 LEU A C 1
ATOM 1976 O O . LEU A 1 257 ? -7.426 -13.300 -26.800 1.00 54.47 257 LEU A O 1
ATOM 1980 N N . GLU A 1 258 ? -6.875 -11.539 -25.537 1.00 56.03 258 GLU A N 1
ATOM 1981 C CA . GLU A 1 258 ? -7.465 -10.559 -26.456 1.00 56.03 258 GLU A CA 1
ATOM 1982 C C . GLU A 1 258 ? -6.553 -10.225 -27.641 1.00 56.03 258 GLU A C 1
ATOM 1984 O O . GLU A 1 258 ? -7.061 -9.924 -28.723 1.00 56.03 258 GLU A O 1
ATOM 1989 N N . THR A 1 259 ? -5.227 -10.314 -27.495 1.00 53.66 259 THR A N 1
ATOM 1990 C CA . THR A 1 259 ? -4.298 -10.017 -28.601 1.00 53.66 259 THR A CA 1
ATOM 1991 C C . THR A 1 259 ? -4.288 -11.130 -29.650 1.00 53.66 259 THR A C 1
ATOM 1993 O O . THR A 1 259 ? -4.019 -10.868 -30.823 1.00 53.66 259 THR A O 1
ATOM 1996 N N . TYR A 1 260 ? -4.686 -12.353 -29.280 1.00 54.94 260 TYR A N 1
ATOM 1997 C CA . TYR A 1 260 ? -4.858 -13.460 -30.227 1.00 54.94 260 TYR A CA 1
ATOM 1998 C C . TYR A 1 260 ? -6.125 -13.355 -31.083 1.00 54.94 260 TYR A C 1
ATOM 2000 O O . TYR A 1 260 ? -6.160 -13.919 -32.179 1.00 54.94 260 TYR A O 1
ATOM 2008 N N . LYS A 1 261 ? -7.155 -12.622 -30.639 1.00 58.44 261 LYS A N 1
ATOM 2009 C CA . LYS A 1 261 ? -8.401 -12.481 -31.412 1.00 58.44 261 LYS A CA 1
ATOM 2010 C C . LYS A 1 261 ? -8.256 -11.541 -32.610 1.00 58.44 261 LYS A C 1
ATOM 2012 O O . LYS A 1 261 ? -8.983 -11.708 -33.580 1.00 58.44 261 LYS A O 1
ATOM 2017 N N . ASP A 1 262 ? -7.285 -10.629 -32.569 1.00 54.34 262 ASP A N 1
ATOM 2018 C CA . ASP A 1 262 ? -6.997 -9.680 -33.657 1.00 54.34 262 ASP A CA 1
ATOM 2019 C C . ASP A 1 262 ? -6.015 -10.242 -34.706 1.00 54.34 262 ASP A C 1
ATOM 2021 O O . ASP A 1 262 ? -5.720 -9.608 -35.715 1.00 54.34 262 ASP A O 1
ATOM 2025 N N . ARG A 1 263 ? -5.542 -11.484 -34.516 1.00 53.75 263 ARG A N 1
ATOM 2026 C CA . ARG A 1 263 ? -4.919 -12.294 -35.579 1.00 53.75 263 ARG A CA 1
ATOM 2027 C C . ARG A 1 263 ? -5.934 -13.163 -36.315 1.00 53.75 263 ARG A C 1
ATOM 2029 O O . ARG A 1 263 ? -5.567 -14.171 -36.923 1.00 53.75 263 ARG A O 1
ATOM 2036 N N . SER A 1 264 ? -7.214 -12.796 -36.280 1.00 53.19 264 SER A N 1
ATOM 2037 C CA . SER A 1 264 ? -8.199 -13.418 -37.148 1.00 53.19 264 SER A CA 1
ATOM 2038 C C . SER A 1 264 ? -7.838 -13.149 -38.610 1.00 53.19 264 SER A C 1
ATOM 2040 O O . SER A 1 264 ? -8.156 -12.102 -39.159 1.00 53.19 264 SER A O 1
ATOM 2042 N N . PHE A 1 265 ? -7.207 -14.151 -39.218 1.00 53.88 265 PHE A N 1
ATOM 2043 C CA . PHE A 1 265 ? -7.354 -14.505 -40.620 1.00 53.88 265 PHE A CA 1
ATOM 2044 C C . PHE A 1 265 ? -7.097 -13.369 -41.622 1.00 53.88 265 PHE A C 1
ATOM 2046 O O . PHE A 1 265 ? -8.003 -12.953 -42.342 1.00 53.88 265 PHE A O 1
ATOM 2053 N N . ASP A 1 266 ? -5.821 -13.041 -41.840 1.00 52.78 266 ASP A N 1
ATOM 2054 C CA . ASP A 1 266 ? -5.351 -12.822 -43.215 1.00 52.78 266 ASP A CA 1
ATOM 2055 C C . ASP A 1 266 ? -5.454 -14.162 -43.967 1.00 52.78 266 ASP A C 1
ATOM 2057 O O . ASP A 1 266 ? -4.476 -14.856 -44.249 1.00 52.78 266 ASP A O 1
ATOM 2061 N N . ALA A 1 267 ? -6.692 -14.586 -44.224 1.00 58.53 267 ALA A N 1
ATOM 2062 C CA . ALA A 1 267 ? -6.967 -15.621 -45.191 1.00 58.53 267 ALA A CA 1
ATOM 2063 C C . ALA A 1 267 ? -6.548 -15.066 -46.561 1.00 58.53 267 ALA A C 1
ATOM 2065 O O . ALA A 1 267 ? -6.982 -13.968 -46.925 1.00 58.53 267 ALA A O 1
ATOM 2066 N N . PRO A 1 268 ? -5.719 -15.782 -47.340 1.00 60.31 268 PRO A N 1
ATOM 2067 C CA . PRO A 1 268 ? -5.388 -15.355 -48.689 1.00 60.31 268 PRO A CA 1
ATOM 2068 C C . PRO A 1 268 ? -6.679 -15.196 -49.497 1.00 60.31 268 PRO A C 1
ATOM 2070 O O . PRO A 1 268 ? -7.522 -16.094 -49.536 1.00 60.31 268 PRO A O 1
ATOM 2073 N N . ALA A 1 269 ? -6.821 -14.015 -50.097 1.00 54.75 269 ALA A N 1
ATOM 2074 C CA . ALA A 1 269 ? -7.970 -13.555 -50.858 1.00 54.75 269 ALA A CA 1
ATOM 2075 C C . ALA A 1 269 ? -8.604 -14.658 -51.722 1.00 54.75 269 ALA A C 1
ATOM 2077 O O . ALA A 1 269 ? -8.028 -15.101 -52.716 1.00 54.75 269 ALA A O 1
ATOM 2078 N N . SER A 1 270 ? -9.833 -15.044 -51.377 1.00 59.66 270 SER A N 1
ATOM 2079 C CA . SER A 1 270 ? -10.743 -15.691 -52.316 1.00 59.66 270 SER A CA 1
ATOM 2080 C C . SER A 1 270 ? -11.673 -14.612 -52.884 1.00 59.66 270 SER A C 1
ATOM 2082 O O . SER A 1 270 ? -12.386 -13.966 -52.113 1.00 59.66 270 SER A O 1
ATOM 2084 N N . PRO A 1 271 ? -11.657 -14.345 -54.200 1.00 64.88 271 PRO A N 1
ATOM 2085 C CA . PRO A 1 271 ? -12.488 -13.314 -54.797 1.00 64.88 271 PRO A CA 1
ATOM 2086 C C . PRO A 1 271 ? -13.847 -13.907 -55.177 1.00 64.88 271 PRO A C 1
ATOM 2088 O O . PRO A 1 271 ? -13.978 -14.483 -56.253 1.00 64.88 271 PRO A O 1
ATOM 2091 N N . ALA A 1 272 ? -14.876 -13.752 -54.340 1.00 55.66 272 ALA A N 1
ATOM 2092 C CA . ALA A 1 272 ? -16.258 -13.869 -54.807 1.00 55.66 272 ALA A CA 1
ATOM 2093 C C . ALA A 1 272 ? -17.294 -13.293 -53.831 1.00 55.66 272 ALA A C 1
ATOM 2095 O O . ALA A 1 272 ? -17.318 -13.629 -52.654 1.00 55.66 272 ALA A O 1
ATOM 2096 N N . ALA A 1 273 ? -18.225 -12.552 -54.432 1.00 51.31 273 ALA A N 1
ATOM 2097 C CA . ALA A 1 273 ? -19.591 -12.268 -53.997 1.00 51.31 273 ALA A CA 1
ATOM 2098 C C . ALA A 1 273 ? -19.822 -11.156 -52.956 1.00 51.31 273 ALA A C 1
ATOM 2100 O O . ALA A 1 273 ? -19.708 -11.307 -51.746 1.00 51.31 273 ALA A O 1
ATOM 2101 N N . ALA A 1 274 ? -20.272 -10.036 -53.522 1.00 59.38 274 ALA A N 1
ATOM 2102 C CA . ALA A 1 274 ? -21.016 -8.956 -52.903 1.00 59.38 274 ALA A CA 1
ATOM 2103 C C . ALA A 1 274 ? -22.175 -9.434 -52.013 1.00 59.38 274 ALA A C 1
ATOM 2105 O O . ALA A 1 274 ? -22.975 -10.273 -52.427 1.00 59.38 274 ALA A O 1
ATOM 2106 N N . GLY A 1 275 ? -22.348 -8.780 -50.864 1.00 57.00 275 GLY A N 1
ATOM 2107 C CA . GLY A 1 275 ? -23.640 -8.758 -50.189 1.00 57.00 275 GLY A CA 1
ATOM 2108 C C . GLY A 1 275 ? -23.586 -8.518 -48.685 1.00 57.00 275 GLY A C 1
ATOM 2109 O O . GLY A 1 275 ? -23.213 -9.393 -47.918 1.00 57.00 275 GLY A O 1
ATOM 2110 N N . SER A 1 276 ? -24.139 -7.374 -48.295 1.00 50.94 276 SER A N 1
ATOM 2111 C CA . SER A 1 276 ? -24.689 -7.041 -46.976 1.00 50.94 276 SER A CA 1
ATOM 2112 C C . SER A 1 276 ? -23.814 -6.224 -46.020 1.00 50.94 276 SER A C 1
ATOM 2114 O O . SER A 1 276 ? -22.782 -6.623 -45.493 1.00 50.94 276 SER A O 1
ATOM 2116 N N . SER A 1 277 ? -24.328 -5.015 -45.840 1.00 55.81 277 SER A N 1
ATOM 2117 C CA . SER A 1 277 ? -23.976 -3.958 -44.919 1.00 55.81 277 SER A CA 1
ATOM 2118 C C . SER A 1 277 ? -24.221 -4.383 -43.470 1.00 55.81 277 SER A C 1
ATOM 2120 O O . SER A 1 277 ? -25.346 -4.728 -43.110 1.00 55.81 277 SER A O 1
ATOM 2122 N N . GLY A 1 278 ? -23.198 -4.275 -42.625 1.00 44.38 278 GLY A N 1
ATOM 2123 C CA . GLY A 1 278 ? -23.317 -4.332 -41.169 1.00 44.38 278 GLY A CA 1
ATOM 2124 C C . GLY A 1 278 ? -22.639 -3.107 -40.566 1.00 44.38 278 GLY A C 1
ATOM 2125 O O . GLY A 1 278 ? -21.447 -2.903 -40.773 1.00 44.38 278 GLY A O 1
ATOM 2126 N N . LEU A 1 279 ? -23.418 -2.258 -39.892 1.00 52.69 279 LEU A N 1
ATOM 2127 C CA . LEU A 1 279 ? -22.978 -1.015 -39.256 1.00 52.69 279 LEU A CA 1
ATOM 2128 C C . LEU A 1 279 ? -21.902 -1.290 -38.191 1.00 52.69 279 LEU A C 1
ATOM 2130 O O . LEU A 1 279 ? -22.220 -1.744 -37.095 1.00 52.69 279 LEU A O 1
ATOM 2134 N N . SER A 1 280 ? -20.654 -0.927 -38.481 1.00 43.94 280 SER A N 1
ATOM 2135 C CA . SER A 1 280 ? -19.631 -0.711 -37.455 1.00 43.94 280 SER A CA 1
ATOM 2136 C C . SER A 1 280 ? -19.749 0.715 -36.926 1.00 43.94 280 SER A C 1
ATOM 2138 O O . SER A 1 280 ? -19.498 1.685 -37.642 1.00 43.94 280 SER A O 1
ATOM 2140 N N . THR A 1 281 ? -20.146 0.855 -35.662 1.00 45.41 281 THR A N 1
ATOM 2141 C CA . THR A 1 281 ? -20.101 2.117 -34.916 1.00 45.41 281 THR A CA 1
ATOM 2142 C C . THR A 1 281 ? -18.653 2.443 -34.561 1.00 45.41 281 THR A C 1
ATOM 2144 O O . THR A 1 281 ? -18.181 2.162 -33.461 1.00 45.41 281 THR A O 1
ATOM 2147 N N . SER A 1 282 ? -17.930 3.015 -35.518 1.00 45.16 282 SER A N 1
ATOM 2148 C CA . SER A 1 282 ? -16.607 3.589 -35.300 1.00 45.16 282 SER A CA 1
ATOM 2149 C C . SER A 1 282 ? -16.757 4.849 -34.450 1.00 45.16 282 SER A C 1
ATOM 2151 O O . SER A 1 282 ? -17.281 5.860 -34.915 1.00 45.16 282 SER A O 1
ATOM 2153 N N . ALA A 1 283 ? -16.311 4.793 -33.196 1.00 48.16 283 ALA A N 1
ATOM 2154 C CA . ALA A 1 283 ? -16.134 5.978 -32.371 1.00 48.16 283 ALA A CA 1
ATOM 2155 C C . ALA A 1 283 ? -15.080 6.878 -33.037 1.00 48.16 283 ALA A C 1
ATOM 2157 O O . ALA A 1 283 ? -13.883 6.600 -33.002 1.00 48.16 283 ALA A O 1
ATOM 2158 N N . THR A 1 284 ? -15.533 7.936 -33.705 1.00 45.81 284 THR A N 1
ATOM 2159 C CA . THR A 1 284 ? -14.673 8.963 -34.290 1.00 45.81 284 THR A CA 1
ATOM 2160 C C . THR A 1 284 ? -14.067 9.797 -33.170 1.00 45.81 284 THR A C 1
ATOM 2162 O O . THR A 1 284 ? -14.671 10.750 -32.674 1.00 45.81 284 THR A O 1
ATOM 2165 N N . SER A 1 285 ? -12.863 9.421 -32.756 1.00 53.59 285 SER A N 1
ATOM 2166 C CA . SER A 1 285 ? -11.986 10.241 -31.929 1.00 53.59 285 SER A CA 1
ATOM 2167 C C . SER A 1 285 ? -11.610 11.499 -32.717 1.00 53.59 285 SER A C 1
ATOM 2169 O O . SER A 1 285 ? -10.725 11.467 -33.569 1.00 53.59 285 SER A O 1
ATOM 2171 N N . ASN A 1 286 ? -12.300 12.612 -32.467 1.00 48.09 286 ASN A N 1
ATOM 2172 C CA . ASN A 1 286 ? -11.930 13.922 -33.004 1.00 48.09 286 ASN A CA 1
ATOM 2173 C C . ASN A 1 286 ? -10.617 14.384 -32.349 1.00 48.09 286 ASN A C 1
ATOM 2175 O O . ASN A 1 286 ? -10.628 15.068 -31.326 1.00 48.09 286 ASN A O 1
ATOM 2179 N N . LEU A 1 287 ? -9.478 13.988 -32.923 1.00 61.00 287 LEU A N 1
ATOM 2180 C CA . LEU A 1 287 ? -8.166 14.509 -32.546 1.00 61.00 287 LEU A CA 1
ATOM 2181 C C . LEU A 1 287 ? -8.079 15.975 -32.991 1.00 61.00 287 LEU A C 1
ATOM 2183 O O . LEU A 1 287 ? -8.158 16.295 -34.177 1.00 61.00 287 LEU A O 1
ATOM 2187 N N . SER A 1 288 ? -7.955 16.882 -32.025 1.00 73.50 288 SER A N 1
ATOM 2188 C CA . SER A 1 288 ? -7.788 18.314 -32.282 1.00 73.50 288 SER A CA 1
ATOM 2189 C C . SER A 1 288 ? -6.440 18.579 -32.958 1.00 73.50 288 SER A C 1
ATOM 2191 O O . SER A 1 288 ? -5.423 18.030 -32.541 1.00 73.50 288 SER A O 1
ATOM 2193 N N . ILE A 1 289 ? -6.405 19.478 -33.948 1.00 76.50 289 ILE A N 1
ATOM 2194 C CA . ILE A 1 289 ? -5.184 19.905 -34.667 1.00 76.50 289 ILE A CA 1
ATOM 2195 C C . ILE A 1 289 ? -4.076 20.363 -33.695 1.00 76.50 289 ILE A C 1
ATOM 2197 O O . ILE A 1 289 ? -2.892 20.190 -33.975 1.00 76.50 289 ILE A O 1
ATOM 2201 N N . HIS A 1 290 ? -4.437 20.861 -32.506 1.00 65.00 290 HIS A N 1
ATOM 2202 C CA . HIS A 1 290 ? -3.468 21.210 -31.462 1.00 65.00 290 HIS A CA 1
ATOM 2203 C C . HIS A 1 290 ? -2.652 20.014 -30.933 1.00 65.00 290 HIS A C 1
ATOM 2205 O O . HIS A 1 290 ? -1.501 20.211 -30.546 1.00 65.00 290 HIS A O 1
ATOM 2211 N N . GLN A 1 291 ? -3.196 18.790 -30.961 1.00 65.19 291 GLN A N 1
ATOM 2212 C CA . GLN A 1 291 ? -2.482 17.571 -30.554 1.00 65.19 291 GLN A CA 1
ATOM 2213 C C . GLN A 1 291 ? -1.453 17.101 -31.594 1.00 65.19 291 GLN A C 1
ATOM 2215 O O . GLN A 1 291 ? -0.537 16.367 -31.238 1.00 65.19 291 GLN A O 1
ATOM 2220 N N . LEU A 1 292 ? -1.549 17.546 -32.854 1.00 66.88 292 LEU A N 1
ATOM 2221 C CA . LEU A 1 292 ? -0.526 17.261 -33.870 1.00 66.88 292 LEU A CA 1
ATOM 2222 C C . LEU A 1 292 ? 0.719 18.144 -33.723 1.00 66.88 292 LEU A C 1
ATOM 2224 O O . LEU A 1 292 ? 1.808 17.732 -34.108 1.00 66.88 292 LEU A O 1
ATOM 2228 N N . ILE A 1 293 ? 0.565 19.359 -33.188 1.00 84.38 293 ILE A N 1
ATOM 2229 C CA . ILE A 1 293 ? 1.662 20.338 -33.091 1.00 84.38 293 ILE A CA 1
ATOM 2230 C C . ILE A 1 293 ? 2.477 20.124 -31.808 1.00 84.38 293 ILE A C 1
ATOM 2232 O O . ILE A 1 293 ? 3.680 20.366 -31.788 1.00 84.38 293 ILE A O 1
ATOM 2236 N N . HIS A 1 294 ? 1.832 19.629 -30.750 1.00 75.88 294 HIS A N 1
ATOM 2237 C CA . HIS A 1 294 ? 2.483 19.249 -29.502 1.00 75.88 294 HIS A CA 1
ATOM 2238 C C . HIS A 1 294 ? 2.042 17.826 -29.163 1.00 75.88 294 HIS A C 1
ATOM 2240 O O . HIS A 1 294 ? 0.993 17.676 -28.529 1.00 75.88 294 HIS A O 1
ATOM 2246 N N . PRO A 1 295 ? 2.783 16.784 -29.589 1.00 65.31 295 PRO A N 1
ATOM 2247 C CA . PRO A 1 295 ? 2.525 15.443 -29.093 1.00 65.31 295 PRO A CA 1
ATOM 2248 C C . PRO A 1 295 ? 2.661 15.510 -27.574 1.00 65.31 295 PRO A C 1
ATOM 2250 O O . PRO A 1 295 ? 3.751 15.732 -27.043 1.00 65.31 295 PRO A O 1
ATOM 2253 N N . GLN A 1 296 ? 1.530 15.428 -26.871 1.00 63.50 296 GLN A N 1
ATOM 2254 C CA . GLN A 1 296 ? 1.565 15.375 -25.423 1.00 63.50 296 GLN A CA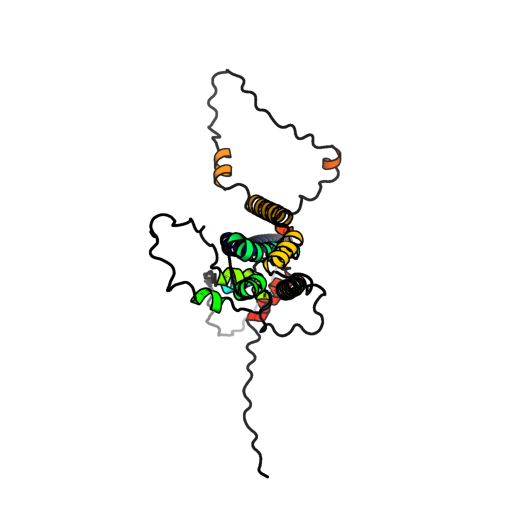 1
ATOM 2255 C C . GLN A 1 296 ? 2.348 14.103 -25.076 1.00 63.50 296 GLN A C 1
ATOM 2257 O O . GLN A 1 296 ? 2.048 13.059 -25.668 1.00 63.50 296 GLN A O 1
ATOM 2262 N N . PRO A 1 297 ? 3.362 14.162 -24.191 1.00 64.12 297 PRO A N 1
ATOM 2263 C CA . PRO A 1 297 ? 4.006 12.943 -23.730 1.00 64.12 297 PRO A CA 1
ATOM 2264 C C . PRO A 1 297 ? 2.911 11.972 -23.279 1.00 64.12 297 PRO A C 1
ATOM 2266 O O . PRO A 1 297 ? 1.942 12.425 -22.651 1.00 64.12 297 PRO A O 1
ATOM 2269 N N . PRO A 1 298 ? 3.011 10.681 -23.644 1.00 64.50 298 PRO A N 1
ATOM 2270 C CA . PRO A 1 298 ? 2.010 9.702 -23.259 1.00 64.50 298 PRO A CA 1
ATOM 2271 C C . PRO A 1 298 ? 1.784 9.821 -21.747 1.00 64.50 298 PRO A C 1
ATOM 2273 O O . PRO A 1 298 ? 2.755 9.997 -21.000 1.00 64.50 298 PRO A O 1
ATOM 2276 N N . PRO A 1 299 ? 0.521 9.835 -21.285 1.00 73.31 299 PRO A N 1
ATOM 2277 C CA . PRO A 1 299 ? 0.243 9.967 -19.867 1.00 73.31 299 PRO A CA 1
ATOM 2278 C C . PRO A 1 299 ? 0.994 8.862 -19.129 1.00 73.31 299 PRO A C 1
ATOM 2280 O O . PRO A 1 299 ? 0.900 7.696 -19.512 1.00 73.31 299 PRO A O 1
ATOM 2283 N N . LYS A 1 300 ? 1.755 9.246 -18.097 1.00 70.69 300 LYS A N 1
ATOM 2284 C CA . LYS A 1 300 ? 2.478 8.293 -17.250 1.00 70.69 300 LYS A CA 1
ATOM 2285 C C . LYS A 1 300 ? 1.525 7.185 -16.794 1.00 70.69 300 LYS A C 1
ATOM 2287 O O . LYS A 1 300 ? 0.375 7.504 -16.453 1.00 70.69 300 LYS A O 1
ATOM 2292 N N . PRO A 1 301 ? 1.962 5.917 -16.784 1.00 77.94 301 PRO A N 1
ATOM 2293 C CA . PRO A 1 301 ? 1.111 4.827 -16.346 1.00 77.94 301 PRO A CA 1
ATOM 2294 C C . PRO A 1 301 ? 0.634 5.104 -14.917 1.00 77.94 301 PRO A C 1
ATOM 2296 O O . PRO A 1 301 ? 1.389 5.543 -14.052 1.00 77.94 301 PRO A O 1
ATOM 2299 N N . LEU A 1 302 ? -0.659 4.882 -14.664 1.00 88.75 302 LEU A N 1
ATOM 2300 C CA . LEU A 1 302 ? -1.287 5.221 -13.379 1.00 88.75 302 LEU A CA 1
ATOM 2301 C C . LEU A 1 302 ? -0.638 4.491 -12.194 1.00 88.75 302 LEU A C 1
ATOM 2303 O O . LEU A 1 302 ? -0.742 4.959 -11.061 1.00 88.75 302 LEU A O 1
ATOM 2307 N N . ILE A 1 303 ? 0.042 3.373 -12.454 1.00 94.62 303 ILE A N 1
ATOM 2308 C CA . ILE A 1 303 ? 0.701 2.564 -11.433 1.00 94.62 303 ILE A CA 1
ATOM 2309 C C . ILE A 1 303 ? 1.912 3.265 -10.796 1.00 94.62 303 ILE A C 1
ATOM 2311 O O . ILE A 1 303 ? 2.151 3.082 -9.603 1.00 94.62 303 ILE A O 1
ATOM 2315 N N . GLU A 1 304 ? 2.581 4.177 -11.515 1.00 93.38 304 GLU A N 1
ATOM 2316 C CA . GLU A 1 304 ? 3.679 5.007 -10.982 1.00 93.38 304 GLU A CA 1
ATOM 2317 C C . GLU A 1 304 ? 3.219 5.959 -9.862 1.00 93.38 304 GLU A C 1
ATOM 2319 O O . GLU A 1 304 ? 4.022 6.506 -9.108 1.00 93.38 304 GLU A O 1
ATOM 2324 N N . GLN A 1 305 ? 1.907 6.185 -9.721 1.00 95.00 305 GLN A N 1
ATOM 2325 C CA . GLN A 1 305 ? 1.373 6.949 -8.590 1.00 95.00 305 GLN A CA 1
ATOM 2326 C C . GLN A 1 305 ? 1.464 6.168 -7.278 1.00 95.00 305 GLN A C 1
ATOM 2328 O O . GLN A 1 305 ? 1.460 6.775 -6.204 1.00 95.00 305 GLN A O 1
ATOM 2333 N N . TYR A 1 306 ? 1.537 4.838 -7.354 1.00 96.69 306 TYR A N 1
ATOM 2334 C CA . TYR A 1 306 ? 1.557 3.925 -6.215 1.00 96.69 306 TYR A CA 1
ATOM 2335 C C . TYR A 1 306 ? 2.937 3.324 -5.964 1.00 96.69 306 TYR A C 1
ATOM 2337 O O . TYR A 1 306 ? 3.245 3.035 -4.811 1.00 96.69 306 TYR A O 1
ATOM 2345 N N . PHE A 1 307 ? 3.778 3.215 -6.995 1.00 96.06 307 PHE A N 1
ATOM 2346 C CA . PHE A 1 307 ? 5.139 2.702 -6.875 1.00 96.06 307 PHE A CA 1
ATOM 2347 C C . PHE A 1 307 ? 6.157 3.612 -7.569 1.00 96.06 307 PHE A C 1
ATOM 2349 O O . PHE A 1 307 ? 5.895 4.147 -8.641 1.00 96.06 307 PHE A O 1
ATOM 2356 N N . VAL A 1 308 ? 7.322 3.789 -6.944 1.00 93.38 308 VAL A N 1
ATOM 2357 C CA . VAL A 1 308 ? 8.471 4.513 -7.497 1.00 93.38 308 VAL A CA 1
ATOM 2358 C C . VAL A 1 308 ? 9.554 3.510 -7.852 1.00 93.38 308 VAL A C 1
ATOM 2360 O O . VAL A 1 308 ? 9.997 2.742 -6.998 1.00 93.38 308 VAL A O 1
ATOM 2363 N N . MET A 1 309 ? 10.007 3.566 -9.096 1.00 90.88 309 MET A N 1
ATOM 2364 C CA . MET A 1 309 ? 11.141 2.780 -9.562 1.00 90.88 309 MET A CA 1
ATOM 2365 C C . MET A 1 309 ? 12.454 3.258 -8.922 1.00 90.88 309 MET A C 1
ATOM 2367 O O . MET A 1 309 ? 12.681 4.474 -8.836 1.00 90.88 309 MET A O 1
ATOM 2371 N N . PRO A 1 310 ? 13.324 2.346 -8.454 1.00 85.94 310 PRO A N 1
ATOM 2372 C CA . PRO A 1 310 ? 14.636 2.717 -7.945 1.00 85.94 310 PRO A CA 1
ATOM 2373 C C . PRO A 1 310 ? 15.501 3.287 -9.073 1.00 85.94 310 PRO A C 1
ATOM 2375 O O . PRO A 1 310 ? 15.701 2.672 -10.119 1.00 85.94 310 PRO A O 1
ATOM 2378 N N . SER A 1 311 ? 16.072 4.471 -8.845 1.00 85.94 311 SER A N 1
ATOM 2379 C CA . SER A 1 311 ? 16.945 5.106 -9.840 1.00 85.94 311 SER A CA 1
ATOM 2380 C C . SER A 1 311 ? 18.119 4.195 -10.222 1.00 85.94 311 SER A C 1
ATOM 2382 O O . SER A 1 311 ? 18.637 3.455 -9.383 1.00 85.94 311 SER A O 1
ATOM 2384 N N . LYS A 1 312 ? 18.616 4.301 -11.460 1.00 85.12 312 LYS A N 1
ATOM 2385 C CA . LYS A 1 312 ? 19.791 3.536 -11.913 1.00 85.12 312 LYS A CA 1
ATOM 2386 C C . LYS A 1 312 ? 20.983 3.638 -10.948 1.00 85.12 312 LYS A C 1
ATOM 2388 O O . LYS A 1 312 ? 21.590 2.628 -10.610 1.00 85.12 312 LYS A O 1
ATOM 2393 N N . SER A 1 313 ? 21.258 4.835 -10.423 1.00 84.62 313 SER A N 1
ATOM 2394 C CA . SER A 1 313 ? 22.315 5.056 -9.424 1.00 84.62 313 SER A CA 1
ATOM 2395 C C . SER A 1 313 ? 22.098 4.289 -8.117 1.00 84.62 313 SER A C 1
ATOM 2397 O O . SER A 1 313 ? 23.054 3.850 -7.486 1.00 84.62 313 SER A O 1
ATOM 2399 N N . GLU A 1 314 ? 20.846 4.122 -7.698 1.00 81.19 314 GLU A N 1
ATOM 2400 C CA . GLU A 1 314 ? 20.499 3.372 -6.492 1.00 81.19 314 GLU A CA 1
ATOM 2401 C C . GLU A 1 314 ? 20.660 1.862 -6.701 1.00 81.19 314 GLU A C 1
ATOM 2403 O O . GLU A 1 314 ? 21.164 1.155 -5.822 1.00 81.19 314 GLU A O 1
ATOM 2408 N N . ARG A 1 315 ? 20.319 1.374 -7.897 1.00 82.19 315 ARG A N 1
ATOM 2409 C CA . ARG A 1 315 ? 20.533 -0.025 -8.285 1.00 82.19 315 ARG A CA 1
ATOM 2410 C C . ARG A 1 315 ? 22.024 -0.361 -8.351 1.00 82.19 315 ARG A C 1
ATOM 2412 O O . ARG A 1 315 ? 22.457 -1.346 -7.753 1.00 82.19 315 ARG A O 1
ATOM 2419 N N . GLU A 1 316 ? 22.828 0.504 -8.969 1.00 83.00 316 GLU A N 1
ATOM 2420 C CA . GLU A 1 316 ? 24.291 0.356 -9.032 1.00 83.00 316 GLU A CA 1
ATOM 2421 C C . GLU A 1 316 ? 24.938 0.366 -7.635 1.00 83.00 316 GLU A C 1
ATOM 2423 O O . GLU A 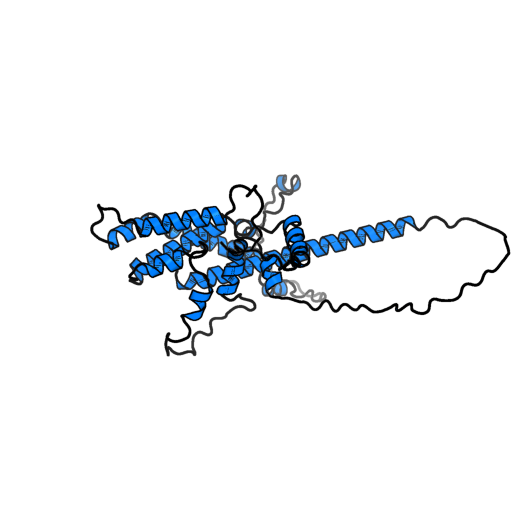1 316 ? 25.795 -0.471 -7.339 1.00 83.00 316 GLU A O 1
ATOM 2428 N N . ALA A 1 317 ? 24.485 1.250 -6.738 1.00 80.12 317 ALA A N 1
ATOM 2429 C CA . ALA A 1 317 ? 24.966 1.288 -5.356 1.00 80.12 317 ALA A CA 1
ATOM 2430 C C . ALA A 1 317 ? 24.663 -0.016 -4.597 1.00 80.12 317 ALA A C 1
ATOM 2432 O O . ALA A 1 317 ? 25.506 -0.519 -3.850 1.00 80.12 317 ALA A O 1
ATOM 2433 N N . THR A 1 318 ? 23.482 -0.595 -4.826 1.00 73.25 318 THR A N 1
ATOM 2434 C CA . THR A 1 318 ? 23.052 -1.844 -4.181 1.00 73.25 318 THR A CA 1
ATOM 2435 C C . THR A 1 318 ? 23.807 -3.061 -4.731 1.00 73.25 318 THR A C 1
ATOM 2437 O O . THR A 1 318 ? 24.131 -3.981 -3.976 1.00 73.25 318 THR A O 1
ATOM 2440 N N . SER A 1 319 ? 24.146 -3.054 -6.026 1.00 73.81 319 SER A N 1
ATOM 2441 C CA . SER A 1 319 ? 24.939 -4.111 -6.668 1.00 73.81 319 SER A CA 1
ATOM 2442 C C . SER A 1 319 ? 26.381 -4.156 -6.153 1.00 73.81 319 SER A C 1
ATOM 2444 O O . SER A 1 319 ? 26.910 -5.240 -5.914 1.00 73.81 319 SER A O 1
ATOM 2446 N N . LEU A 1 320 ? 27.022 -3.000 -5.953 1.00 70.31 320 LEU A N 1
ATOM 2447 C CA . LEU A 1 320 ? 28.428 -2.932 -5.533 1.00 70.31 320 LEU A CA 1
ATOM 2448 C C . LEU A 1 320 ? 28.625 -3.217 -4.035 1.00 70.31 320 LEU A C 1
ATOM 2450 O O . LEU A 1 320 ? 29.673 -3.725 -3.634 1.00 70.31 320 LEU A O 1
ATOM 2454 N N . GLY A 1 321 ? 27.618 -2.935 -3.203 1.00 60.81 321 GLY A N 1
ATOM 2455 C CA . GLY A 1 321 ? 27.682 -3.162 -1.756 1.00 60.81 321 GLY A CA 1
ATOM 2456 C C . GLY A 1 321 ? 27.684 -4.638 -1.333 1.00 60.81 321 GLY A C 1
ATOM 2457 O O . GLY A 1 321 ? 28.107 -4.945 -0.221 1.00 60.81 321 GLY A O 1
ATOM 2458 N N . GLY A 1 322 ? 27.251 -5.559 -2.203 1.00 55.16 322 GLY A N 1
ATOM 2459 C CA . GLY A 1 322 ? 27.086 -6.976 -1.860 1.00 55.16 322 GLY A CA 1
ATOM 2460 C C . GLY A 1 322 ? 28.374 -7.804 -1.803 1.00 55.16 322 GLY A C 1
ATOM 2461 O O . GLY A 1 322 ? 28.392 -8.825 -1.127 1.00 55.16 322 GLY A O 1
ATOM 2462 N N . TRP A 1 323 ? 29.446 -7.397 -2.490 1.00 51.44 323 TRP A N 1
ATOM 2463 C CA . TRP A 1 323 ? 30.637 -8.252 -2.670 1.00 51.44 323 TRP A CA 1
ATOM 2464 C C . TRP A 1 323 ? 31.895 -7.780 -1.920 1.00 51.44 323 TRP A C 1
ATOM 2466 O O . TRP A 1 323 ? 32.881 -8.510 -1.870 1.00 51.44 323 TRP A O 1
ATOM 2476 N N . GLY A 1 324 ? 31.894 -6.583 -1.318 1.00 45.75 324 GLY A N 1
ATOM 2477 C CA . GLY A 1 324 ? 33.139 -5.949 -0.851 1.00 45.75 324 GLY A CA 1
ATOM 2478 C C . GLY A 1 324 ? 33.311 -5.734 0.655 1.00 45.75 324 GLY A C 1
ATOM 2479 O O . GLY A 1 324 ? 34.431 -5.480 1.093 1.00 45.75 324 GLY A O 1
ATOM 2480 N N . ALA A 1 325 ? 32.246 -5.807 1.458 1.00 45.44 325 ALA A N 1
ATOM 2481 C CA . ALA A 1 325 ? 32.276 -5.346 2.852 1.00 45.44 325 ALA A CA 1
ATOM 2482 C C . ALA A 1 325 ? 32.090 -6.455 3.899 1.00 45.44 325 ALA A C 1
ATOM 2484 O O . ALA A 1 325 ? 31.742 -6.167 5.042 1.00 45.44 325 ALA A O 1
ATOM 2485 N N . ALA A 1 326 ? 32.414 -7.709 3.566 1.00 49.69 326 ALA A N 1
ATOM 2486 C CA . ALA A 1 326 ? 32.854 -8.660 4.585 1.00 49.69 326 ALA A CA 1
ATOM 2487 C C . ALA A 1 326 ? 34.233 -8.198 5.080 1.00 49.69 326 ALA A C 1
ATOM 2489 O O . ALA A 1 326 ? 35.279 -8.738 4.717 1.00 49.69 326 ALA A O 1
ATOM 2490 N N . SER A 1 327 ? 34.233 -7.108 5.853 1.00 49.81 327 SER A N 1
ATOM 2491 C CA . SER A 1 327 ? 35.393 -6.611 6.562 1.00 49.81 327 SER A CA 1
ATOM 2492 C C . SER A 1 327 ? 35.963 -7.780 7.339 1.00 49.81 327 SER A C 1
ATOM 2494 O O . SER A 1 327 ? 35.336 -8.305 8.260 1.00 49.81 327 SER A O 1
ATOM 2496 N N . SER A 1 328 ? 37.159 -8.186 6.928 1.00 48.25 328 SER A N 1
ATOM 2497 C CA . SER A 1 328 ? 38.075 -8.990 7.709 1.00 48.25 328 SER A CA 1
ATOM 2498 C C . SER A 1 328 ? 38.394 -8.200 8.981 1.00 48.25 328 SER A C 1
ATOM 2500 O O . SER A 1 328 ? 39.436 -7.562 9.110 1.00 48.25 328 SER A O 1
ATOM 2502 N N . SER A 1 329 ? 37.454 -8.195 9.924 1.00 50.88 329 SER A N 1
ATOM 2503 C CA . SER A 1 329 ? 37.653 -7.788 11.305 1.00 50.88 329 SER A CA 1
ATOM 2504 C C . SER A 1 329 ? 38.481 -8.894 11.929 1.00 50.88 329 SER A C 1
ATOM 2506 O O . SER A 1 329 ? 37.992 -9.754 12.658 1.00 50.88 329 SER A O 1
ATOM 2508 N N . LYS A 1 330 ? 39.755 -8.928 11.536 1.00 54.41 330 LYS A N 1
ATOM 2509 C CA . LYS A 1 330 ? 40.782 -9.756 12.133 1.00 54.41 330 LYS A CA 1
ATOM 2510 C C . LYS A 1 330 ? 40.823 -9.349 13.598 1.00 54.41 330 LYS A C 1
ATOM 2512 O O . LYS A 1 330 ? 41.354 -8.296 13.946 1.00 54.41 330 LYS A O 1
ATOM 2517 N N . SER A 1 331 ? 40.171 -10.168 14.419 1.00 53.28 331 SER A N 1
ATOM 2518 C CA . SER A 1 331 ? 40.220 -10.122 15.870 1.00 53.28 331 SER A CA 1
ATOM 2519 C C . SER A 1 331 ? 41.688 -10.091 16.266 1.00 53.28 331 SER A C 1
ATOM 2521 O O . SER A 1 331 ? 42.388 -11.102 16.232 1.00 53.28 331 SER A O 1
ATOM 2523 N N . THR A 1 332 ? 42.179 -8.890 16.559 1.00 52.19 332 THR A N 1
ATOM 2524 C CA . THR A 1 332 ? 43.463 -8.720 17.219 1.00 52.19 332 THR A CA 1
ATOM 2525 C C . THR A 1 332 ? 43.146 -8.828 18.699 1.00 52.19 332 THR A C 1
ATOM 2527 O O . THR A 1 332 ? 43.011 -7.838 19.410 1.00 52.19 332 THR A O 1
ATOM 2530 N N . ALA A 1 333 ? 42.929 -10.065 19.141 1.00 61.06 333 ALA A N 1
ATOM 2531 C CA . ALA A 1 333 ? 43.169 -10.411 20.524 1.00 61.06 333 ALA A CA 1
ATOM 2532 C C . ALA A 1 333 ? 44.656 -10.163 20.811 1.00 61.06 333 ALA A C 1
ATOM 2534 O O . ALA A 1 333 ? 45.496 -10.506 19.979 1.00 61.06 333 ALA A O 1
ATOM 2535 N N . VAL A 1 334 ? 44.942 -9.569 21.972 1.00 58.16 334 VAL A N 1
ATOM 2536 C CA . VAL A 1 334 ? 46.131 -9.728 22.838 1.00 58.16 334 VAL A CA 1
ATOM 2537 C C . VAL A 1 334 ? 46.454 -8.393 23.521 1.00 58.16 334 VAL A C 1
ATOM 2539 O O . VAL A 1 334 ? 46.759 -7.395 22.874 1.00 58.16 334 VAL A O 1
ATOM 2542 N N . GLY A 1 335 ? 46.424 -8.425 24.854 1.00 58.16 335 GLY A N 1
ATOM 2543 C CA . GLY A 1 335 ? 46.808 -7.345 25.764 1.00 58.16 335 GLY A CA 1
ATOM 2544 C C . GLY A 1 335 ? 45.826 -7.294 26.934 1.00 58.16 335 GLY A C 1
ATOM 2545 O O . GLY A 1 335 ? 44.921 -6.475 26.933 1.00 58.16 335 GLY A O 1
ATOM 2546 N N . ASP A 1 336 ? 45.791 -8.271 27.842 1.00 62.84 336 ASP A N 1
ATOM 2547 C CA . ASP A 1 336 ? 46.786 -8.476 28.908 1.00 62.84 336 ASP A CA 1
ATOM 2548 C C . ASP A 1 336 ? 47.208 -7.157 29.582 1.00 62.84 336 ASP A C 1
ATOM 2550 O O . ASP A 1 336 ? 48.018 -6.419 29.016 1.00 62.84 336 ASP A O 1
ATOM 2554 N N . ARG A 1 337 ? 46.660 -6.868 30.779 1.00 59.22 337 ARG A N 1
ATOM 2555 C CA . ARG A 1 337 ? 47.419 -6.432 31.974 1.00 59.22 337 ARG A CA 1
ATOM 2556 C C . ARG A 1 337 ? 46.542 -6.010 33.169 1.00 59.22 337 ARG A C 1
ATOM 2558 O O . ARG A 1 337 ? 45.901 -4.968 33.135 1.00 59.22 337 ARG A O 1
ATOM 2565 N N . ARG A 1 338 ? 46.757 -6.768 34.253 1.00 61.44 338 ARG A N 1
ATOM 2566 C CA . ARG A 1 338 ? 47.015 -6.367 35.657 1.00 61.44 338 ARG A CA 1
ATOM 2567 C C . ARG A 1 338 ? 45.877 -5.855 36.548 1.00 61.44 338 ARG A C 1
ATOM 2569 O O . ARG A 1 338 ? 45.417 -4.730 36.417 1.00 61.44 338 ARG A O 1
ATOM 2576 N N . ASP A 1 339 ? 45.590 -6.701 37.540 1.00 69.69 339 ASP A N 1
ATOM 2577 C CA . ASP A 1 339 ? 45.650 -6.448 38.991 1.00 69.69 339 ASP A CA 1
ATOM 2578 C C . ASP A 1 339 ? 45.733 -4.988 39.457 1.00 69.69 339 ASP A C 1
ATOM 2580 O O . ASP A 1 339 ? 46.751 -4.319 39.244 1.00 69.69 339 ASP A O 1
ATOM 2584 N N . SER A 1 340 ? 44.738 -4.572 40.245 1.00 67.31 340 SER A N 1
ATOM 2585 C CA . SER A 1 340 ? 44.885 -4.109 41.642 1.00 67.31 340 SER A CA 1
ATOM 2586 C C . SER A 1 340 ? 43.517 -4.006 42.313 1.00 67.31 340 SER A C 1
ATOM 2588 O O . SER A 1 340 ? 42.587 -3.494 41.653 1.00 67.31 340 SER A O 1
#

pLDDT: mean 76.31, std 19.36, range [39.09, 98.5]